Protein AF-A0A9P3IVB9-F1 (afdb_monomer)

Secondary structure (DSSP, 8-state):
-HHHHHHTTS-HHHHHHHHHHHHHHHHHHHHHH-SSPPPHHHHHHHHHHHHHHHTT-BTTBTT-BTTTB--TTHHHHHHHHHHHHHHHHHHHHHS----HHHHHHHHHHHHHHHHHHHHHHHT---HHHHHHHHHHHHHHHTT-BTTBSSSBTTB--TTHHHHHHHHHHHHHHHHHHHTTPPP--HHHHHHHHHHHHHHHHHHHHHHTT---BHHHHHHHHHHHHHHHHTEETTEETS-TTSPPPTTHHHHHHHHHHHHHHHHHHHTTPBP-

Radius of gyration: 27.01 Å; Cα contacts (8 Å, |Δi|>4): 274; chains: 1; bounding box: 61×43×78 Å

Solvent-accessible surface area (backbone atoms only — not comparable to full-atom values): 15234 Å² total; per-residue (Å²): 114,69,69,63,61,46,55,77,59,28,49,74,67,46,45,52,52,38,52,52,40,50,56,50,34,55,51,51,52,53,51,70,71,40,94,61,87,58,50,47,65,66,46,47,52,53,50,53,53,48,51,59,56,56,68,60,37,34,92,84,27,63,89,34,24,89,87,79,39,83,55,55,54,53,67,62,38,49,54,43,46,52,55,35,51,52,50,45,53,55,50,47,72,70,20,68,68,59,32,83,63,36,41,60,61,41,50,52,45,52,52,48,39,54,50,51,53,50,45,63,72,65,73,75,63,42,43,68,64,51,49,56,53,49,54,56,50,51,55,56,62,66,62,35,36,95,85,29,60,65,35,35,97,92,44,76,53,54,37,55,69,60,42,52,49,49,46,52,54,36,52,53,50,47,53,56,45,60,77,66,32,48,60,60,45,76,69,47,47,54,53,38,54,52,47,53,54,51,41,49,54,54,50,53,50,62,73,65,70,59,73,47,53,59,66,68,54,43,59,53,51,55,52,50,51,56,60,57,66,57,34,35,90,85,30,69,88,44,42,84,92,46,86,78,54,51,41,49,70,58,42,51,52,47,49,53,51,40,53,51,52,50,52,61,47,56,78,62,33,45,84,129

Mean predicted aligned error: 9.74 Å

Foldseek 3Di:
DVVVVLLVQFDPQLNVLLVVLVVLLVVLVVQVPDPAQDALVRLVVSVVVLVVSQVCDECSAHPAYPVRDHGGCSVSSVVSSVSSVVSSVVSNVRHADFDPLCVVLLVQLSVLLVVLVVCVVVLQDALVRLVVSVVVLVVSQVCDEVRAGSDYPVDHTGCSVVSVVSSVSSVVSSVVCNVSHWHFDPQLVVLSVVLVVLLVVLVVVVVVLDQDELVVLVVSVVVLVVQQVCDECLAHPDHPVDDGGTCRVSSSVSSVVSVVSSVVSNVSHDHD

Structure (mmCIF, N/CA/C/O backbone):
data_AF-A0A9P3IVB9-F1
#
_entry.id   AF-A0A9P3IVB9-F1
#
loop_
_atom_site.group_PDB
_atom_site.id
_atom_site.type_symbol
_atom_site.label_atom_id
_atom_site.label_alt_id
_atom_site.label_comp_id
_atom_site.label_asym_id
_atom_site.label_entity_id
_atom_site.label_seq_id
_atom_site.pdbx_PDB_ins_code
_atom_site.Cartn_x
_atom_site.Cartn_y
_atom_site.Cartn_z
_atom_site.occupancy
_atom_site.B_iso_or_equiv
_atom_site.auth_seq_id
_atom_site.auth_comp_id
_atom_site.auth_asym_id
_atom_site.auth_atom_id
_atom_site.pdbx_PDB_model_num
ATOM 1 N N . MET A 1 1 ? -36.492 -1.483 6.883 1.00 47.62 1 MET A N 1
ATOM 2 C CA . MET A 1 1 ? -37.653 -0.653 7.288 1.00 47.62 1 MET A CA 1
ATOM 3 C C . MET A 1 1 ? -37.796 -0.531 8.806 1.00 47.62 1 MET A C 1
ATOM 5 O O . MET A 1 1 ? -38.041 0.580 9.245 1.00 47.62 1 MET A O 1
ATOM 9 N N . ALA A 1 2 ? -37.591 -1.588 9.607 1.00 56.56 2 ALA A N 1
ATOM 10 C CA . ALA A 1 2 ? -37.688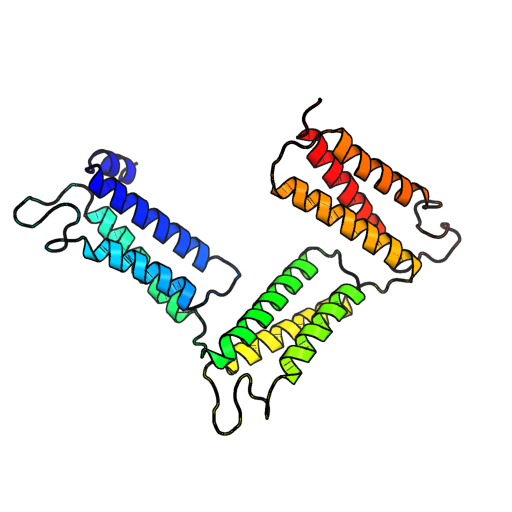 -1.510 11.077 1.00 56.56 2 ALA A CA 1
ATOM 11 C C . ALA A 1 2 ? -36.648 -0.569 11.734 1.00 56.56 2 ALA A C 1
ATOM 13 O O . ALA A 1 2 ? -37.039 0.341 12.454 1.00 56.56 2 ALA A O 1
ATOM 14 N N . ALA A 1 3 ? -35.359 -0.687 11.385 1.00 58.06 3 ALA A N 1
ATOM 15 C CA . ALA A 1 3 ? -34.297 0.158 11.957 1.00 58.06 3 ALA A CA 1
ATOM 16 C C . ALA A 1 3 ? -34.470 1.668 11.672 1.00 58.06 3 ALA A C 1
ATOM 18 O O . ALA A 1 3 ? -34.187 2.501 12.524 1.00 58.06 3 ALA A O 1
ATOM 19 N N . VAL A 1 4 ? -34.995 2.029 10.494 1.00 63.47 4 VAL A N 1
ATOM 20 C CA . VAL A 1 4 ? -35.269 3.434 10.119 1.00 63.47 4 VAL A CA 1
ATOM 21 C C . VAL A 1 4 ? -36.457 3.998 10.910 1.00 63.47 4 VAL A C 1
ATOM 23 O O . VAL A 1 4 ? -36.473 5.172 11.268 1.00 63.47 4 VAL A O 1
ATOM 26 N N . ALA A 1 5 ? -37.450 3.159 11.223 1.00 61.34 5 ALA A N 1
ATOM 27 C CA . ALA A 1 5 ? -38.592 3.556 12.042 1.00 61.34 5 ALA A CA 1
ATOM 28 C C . ALA A 1 5 ? -38.220 3.742 13.525 1.00 61.34 5 ALA A C 1
ATOM 30 O O . ALA A 1 5 ? -38.809 4.594 14.184 1.00 61.34 5 ALA A O 1
ATOM 31 N N . GLU A 1 6 ? -37.246 2.985 14.042 1.00 64.56 6 GLU A N 1
ATOM 32 C CA . GLU A 1 6 ? -36.686 3.183 15.389 1.00 64.56 6 GLU A CA 1
ATOM 33 C C . GLU A 1 6 ? -35.763 4.404 15.477 1.00 64.56 6 GLU A C 1
ATOM 35 O O . GLU A 1 6 ? -35.819 5.124 16.469 1.00 64.56 6 GLU A O 1
ATOM 40 N N . GLN A 1 7 ? -34.974 4.696 14.438 1.00 69.88 7 GLN A N 1
ATOM 41 C CA . GLN A 1 7 ? -34.126 5.897 14.391 1.00 69.88 7 GLN A CA 1
ATOM 42 C C . GLN A 1 7 ? -34.927 7.199 14.499 1.00 69.88 7 GLN A C 1
ATOM 44 O O . GLN A 1 7 ? -34.519 8.105 15.217 1.00 69.88 7 GLN A O 1
ATOM 49 N N . ASN A 1 8 ? -36.097 7.279 13.855 1.00 74.19 8 ASN A N 1
ATOM 50 C CA . ASN A 1 8 ? -36.966 8.466 13.904 1.00 74.19 8 ASN A CA 1
ATOM 51 C C . ASN A 1 8 ? -37.550 8.767 15.294 1.00 74.19 8 ASN A C 1
ATOM 53 O O . ASN A 1 8 ? -38.160 9.818 15.483 1.00 74.19 8 ASN A O 1
ATOM 57 N N . LYS A 1 9 ? -37.403 7.842 16.242 1.00 81.81 9 LYS A N 1
ATOM 58 C CA . LYS A 1 9 ? -37.879 7.981 17.617 1.00 81.81 9 LYS A CA 1
ATOM 59 C C . LYS A 1 9 ? -36.759 8.298 18.613 1.00 81.81 9 LYS A C 1
ATOM 61 O O . LYS A 1 9 ? -37.022 8.638 19.761 1.00 81.81 9 LYS A O 1
ATOM 66 N N . MET A 1 10 ? -35.502 8.203 18.182 1.00 88.31 10 MET A N 1
ATOM 67 C CA . MET A 1 10 ? -34.351 8.513 19.024 1.00 88.31 10 MET A CA 1
ATOM 68 C C . MET A 1 10 ? -34.284 10.012 19.321 1.00 88.31 10 MET A C 1
ATOM 70 O O . MET A 1 10 ? -34.601 10.851 18.477 1.00 88.31 10 MET A O 1
ATOM 74 N N . THR A 1 11 ? -33.796 10.361 20.510 1.00 88.88 11 THR A N 1
ATOM 75 C CA . THR A 1 11 ? -33.385 11.742 20.784 1.00 88.88 11 THR A CA 1
ATOM 76 C C . THR A 1 11 ? -32.157 12.095 19.944 1.00 88.88 11 THR A C 1
ATOM 78 O O . THR A 1 11 ? -31.397 11.214 19.538 1.00 88.88 11 THR A O 1
ATOM 81 N N . GLU A 1 12 ? -31.921 13.387 19.712 1.00 90.00 12 GLU A N 1
ATOM 82 C CA . GLU A 1 12 ? -30.763 13.860 18.938 1.00 90.00 12 GLU A CA 1
ATOM 83 C C . GLU A 1 12 ? -29.430 13.343 19.513 1.00 90.00 12 GLU A C 1
ATOM 85 O O . GLU A 1 12 ? -28.539 12.927 18.771 1.00 90.00 12 GLU A O 1
ATOM 90 N N . GLU A 1 13 ? -29.320 13.275 20.844 1.00 91.88 13 GLU A N 1
ATOM 91 C CA . GLU A 1 13 ? -28.131 12.740 21.508 1.00 91.88 13 GLU A CA 1
ATOM 92 C C . GLU A 1 13 ? -27.948 11.233 21.260 1.00 91.88 13 GLU A C 1
ATOM 94 O O . GLU A 1 13 ? -26.840 10.798 20.936 1.00 91.88 13 GLU A O 1
ATOM 99 N N . VAL A 1 14 ? -29.014 10.430 21.368 1.00 92.12 14 VAL A N 1
ATOM 100 C CA . VAL A 1 14 ? -28.946 8.979 21.116 1.00 92.12 14 VAL A CA 1
ATOM 101 C C . VAL A 1 14 ? -28.659 8.698 19.645 1.00 92.12 14 VAL A C 1
ATOM 103 O O . VAL A 1 14 ? -27.826 7.847 19.343 1.00 92.12 14 VAL A O 1
ATOM 106 N N . LEU A 1 15 ? -29.270 9.453 18.730 1.00 92.06 15 LEU A N 1
ATOM 107 C CA . LEU A 1 15 ? -29.024 9.325 17.296 1.00 92.06 15 LEU A CA 1
ATOM 108 C C . LEU A 1 15 ? -27.566 9.655 16.939 1.00 92.06 15 LEU A C 1
ATOM 110 O O . LEU A 1 15 ? -26.958 8.963 16.120 1.00 92.06 15 LEU A O 1
ATOM 114 N N . SER A 1 16 ? -26.980 10.672 17.580 1.00 93.88 16 SER A N 1
ATOM 115 C CA . SER A 1 16 ? -25.560 11.012 17.428 1.00 93.88 16 SER A CA 1
ATOM 116 C C . SER A 1 16 ? -24.647 9.874 17.903 1.00 93.88 16 SER A C 1
ATOM 118 O O . SER A 1 16 ? -23.719 9.486 17.191 1.00 93.88 16 SER A O 1
ATOM 120 N N . ILE A 1 17 ? -24.936 9.284 19.070 1.00 95.25 17 ILE A N 1
ATOM 121 C CA . ILE A 1 17 ? -24.197 8.125 19.599 1.00 95.25 17 ILE A CA 1
ATOM 122 C C . ILE A 1 17 ? -24.306 6.935 18.643 1.00 95.25 17 ILE A C 1
ATOM 124 O O . ILE A 1 17 ? -23.282 6.383 18.243 1.00 95.25 17 ILE A O 1
ATOM 128 N N . TYR A 1 18 ? -25.526 6.587 18.229 1.00 94.62 18 TYR A N 1
ATOM 129 C CA . TYR A 1 18 ? -25.786 5.500 17.291 1.00 94.62 18 TYR A CA 1
ATOM 130 C C . TYR A 1 18 ? -25.010 5.685 15.981 1.00 94.62 18 TYR A C 1
ATOM 132 O O . TYR A 1 18 ? -24.333 4.770 15.518 1.00 94.62 18 TYR A O 1
ATOM 140 N N . THR A 1 19 ? -25.052 6.887 15.403 1.00 94.38 19 THR A N 1
ATOM 141 C CA . THR A 1 19 ? -24.361 7.196 14.142 1.00 94.38 19 THR A CA 1
ATOM 142 C C . THR A 1 19 ? -22.844 7.067 14.283 1.00 94.38 19 THR A C 1
ATOM 144 O O . THR A 1 19 ? -22.187 6.519 13.397 1.00 94.38 19 THR A O 1
ATOM 147 N N . ASN A 1 20 ? -22.277 7.510 15.411 1.00 96.31 20 ASN A N 1
ATOM 148 C CA . ASN A 1 20 ? -20.849 7.353 15.690 1.00 96.31 20 ASN A CA 1
ATOM 149 C C . ASN A 1 20 ? -20.450 5.878 15.828 1.00 96.31 20 ASN A C 1
ATOM 151 O O . ASN A 1 20 ? -19.443 5.468 15.250 1.00 96.31 20 ASN A O 1
ATOM 155 N N . LEU A 1 21 ? -21.248 5.079 16.543 1.00 97.12 21 LEU A N 1
ATOM 156 C CA . LEU A 1 21 ? -21.023 3.640 16.694 1.00 97.12 21 LEU A CA 1
ATOM 157 C C . LEU A 1 21 ? -21.088 2.917 15.347 1.00 97.12 21 LEU A C 1
ATOM 159 O O . LEU A 1 21 ? -20.177 2.164 15.015 1.00 97.12 21 LEU A O 1
ATOM 163 N N . VAL A 1 22 ? -22.100 3.209 14.525 1.00 96.38 22 VAL A N 1
ATOM 164 C CA . VAL A 1 22 ? -22.206 2.669 13.160 1.00 96.38 22 VAL A CA 1
ATOM 165 C C . VAL A 1 22 ? -20.985 3.049 12.324 1.00 96.38 22 VAL A C 1
ATOM 167 O O . VAL A 1 22 ? -20.400 2.189 11.671 1.00 96.38 22 VAL A O 1
ATOM 170 N N . GLY A 1 23 ? -20.541 4.306 12.393 1.00 97.19 23 GLY A N 1
ATOM 171 C CA . GLY A 1 23 ? -19.348 4.761 11.681 1.00 97.19 23 GLY A CA 1
ATOM 172 C C . GLY A 1 23 ? -18.061 4.052 12.120 1.00 97.19 23 GLY A C 1
ATOM 173 O O . GLY A 1 23 ? -17.197 3.789 11.282 1.00 97.19 23 GLY A O 1
ATOM 174 N N . ILE A 1 24 ? -17.917 3.727 13.409 1.00 97.50 24 ILE A N 1
ATOM 175 C CA . ILE A 1 24 ? -16.795 2.922 13.919 1.00 97.50 24 ILE A CA 1
ATOM 176 C C . ILE A 1 24 ? -16.910 1.478 13.424 1.00 97.50 24 ILE A C 1
ATOM 178 O O . ILE A 1 24 ? -15.957 0.964 12.837 1.00 97.50 24 ILE A O 1
ATOM 182 N N . ARG A 1 25 ? -18.077 0.849 13.585 1.00 97.81 25 ARG A N 1
ATOM 183 C CA . ARG A 1 25 ? -18.337 -0.522 13.137 1.00 97.81 25 ARG A CA 1
ATOM 184 C C . ARG A 1 25 ? -18.036 -0.702 11.654 1.00 97.81 25 ARG A C 1
ATOM 186 O O . ARG A 1 25 ? -17.372 -1.658 11.268 1.00 97.81 25 ARG A O 1
ATOM 193 N N . ASP A 1 26 ? -18.509 0.207 10.810 1.00 96.94 26 ASP A N 1
ATOM 194 C CA . ASP A 1 26 ? -18.340 0.090 9.362 1.00 96.94 26 ASP A CA 1
ATOM 195 C C . ASP A 1 26 ? -16.856 0.215 8.965 1.00 96.94 26 ASP A C 1
ATOM 197 O O . ASP A 1 26 ? -16.390 -0.503 8.077 1.00 96.94 26 ASP A O 1
ATOM 201 N N . LYS A 1 27 ? -16.073 1.036 9.683 1.00 96.12 27 LYS A N 1
ATOM 202 C CA . LYS A 1 27 ? -14.608 1.086 9.532 1.00 96.12 27 LYS A CA 1
ATOM 203 C C . LYS A 1 27 ? -13.933 -0.206 9.992 1.00 96.12 27 LYS A C 1
ATOM 205 O O . LYS A 1 27 ? -13.030 -0.672 9.304 1.00 96.12 27 LYS A O 1
ATOM 210 N N . LEU A 1 28 ? -14.370 -0.798 11.105 1.00 96.06 28 LEU A N 1
ATOM 211 C CA . LEU A 1 28 ? -13.860 -2.088 11.587 1.00 96.06 28 LEU A CA 1
ATOM 212 C C . LEU A 1 28 ? -14.184 -3.228 10.608 1.00 96.06 28 LEU A C 1
ATOM 214 O O . LEU A 1 28 ? -13.318 -4.045 10.305 1.00 96.06 28 LEU A O 1
ATOM 218 N N . LYS A 1 29 ? -15.388 -3.248 10.025 1.00 95.75 29 LYS A N 1
ATOM 219 C CA . LYS A 1 29 ? -15.750 -4.194 8.955 1.00 95.75 29 LYS A CA 1
ATOM 220 C C . LYS A 1 29 ? -14.868 -4.012 7.723 1.00 95.75 29 LYS A C 1
ATOM 222 O O . LYS A 1 29 ? -14.321 -4.986 7.217 1.00 95.75 29 LYS A O 1
ATOM 227 N N . ALA A 1 30 ? -14.663 -2.773 7.277 1.00 93.56 30 ALA A N 1
ATOM 228 C CA . ALA A 1 30 ? -13.757 -2.486 6.166 1.00 93.56 30 ALA A CA 1
ATOM 229 C C . ALA A 1 30 ? -12.308 -2.905 6.471 1.00 93.56 30 ALA A C 1
ATOM 231 O O . ALA A 1 30 ? -11.616 -3.398 5.584 1.00 93.56 30 ALA A O 1
ATOM 232 N N . MET A 1 31 ? -11.862 -2.742 7.721 1.00 92.56 31 MET A N 1
ATOM 233 C CA . MET A 1 31 ? -10.553 -3.188 8.200 1.00 92.56 31 MET A CA 1
ATOM 234 C C . MET A 1 31 ? -10.413 -4.715 8.138 1.00 92.56 31 MET A C 1
ATOM 236 O O . MET A 1 31 ? -9.386 -5.219 7.695 1.00 92.56 31 MET A O 1
ATOM 240 N N . LYS A 1 32 ? -11.456 -5.454 8.527 1.00 90.00 32 LYS A N 1
ATOM 241 C CA . LYS A 1 32 ? -11.490 -6.923 8.487 1.00 90.00 32 LYS A CA 1
ATOM 242 C C . LYS A 1 32 ? -11.443 -7.488 7.065 1.00 90.00 32 LYS A C 1
ATOM 244 O O . LYS A 1 32 ? -10.764 -8.482 6.830 1.00 90.00 32 LYS A O 1
ATOM 249 N N . GLU A 1 33 ? -12.126 -6.846 6.122 1.00 89.44 33 GLU A N 1
ATOM 250 C CA . GLU A 1 33 ? -12.151 -7.260 4.710 1.00 89.44 33 GLU A CA 1
ATOM 251 C C . GLU A 1 33 ? -10.915 -6.795 3.918 1.00 89.44 33 GLU A C 1
ATOM 253 O O . GLU A 1 33 ? -10.682 -7.229 2.785 1.00 89.44 33 GLU A O 1
ATOM 258 N N . ALA A 1 34 ? -10.112 -5.884 4.474 1.00 82.81 34 ALA A N 1
ATOM 259 C CA . ALA A 1 34 ? -8.965 -5.341 3.771 1.00 82.81 34 ALA A CA 1
ATOM 260 C C . ALA A 1 34 ? -7.877 -6.415 3.566 1.00 82.81 34 ALA A C 1
ATOM 262 O O . ALA A 1 34 ? -7.503 -7.129 4.494 1.00 82.81 34 ALA A O 1
ATOM 263 N N . PRO A 1 35 ? -7.239 -6.473 2.382 1.00 69.50 35 PRO A N 1
ATOM 264 C CA . PRO A 1 35 ? -6.116 -7.384 2.145 1.00 69.50 35 PRO A CA 1
ATOM 265 C C . PRO A 1 35 ? -4.839 -6.974 2.906 1.00 69.50 35 PRO A C 1
ATOM 267 O O . PRO A 1 35 ? -3.843 -7.702 2.897 1.00 69.50 35 PRO A O 1
ATOM 270 N N . LYS A 1 36 ? -4.831 -5.783 3.522 1.00 72.56 36 LYS A N 1
ATOM 271 C CA . LYS A 1 36 ? -3.730 -5.269 4.341 1.00 72.56 36 LYS A CA 1
ATOM 272 C C . LYS A 1 36 ? -3.856 -5.852 5.752 1.00 72.56 36 LYS A C 1
ATOM 274 O O . LYS A 1 36 ? -4.918 -5.805 6.349 1.00 72.56 36 LYS A O 1
ATOM 279 N N . GLN A 1 37 ? -2.744 -6.313 6.320 1.00 73.00 37 GLN A N 1
ATOM 280 C CA . GLN A 1 37 ? -2.679 -6.619 7.751 1.00 73.00 37 GLN A CA 1
ATOM 281 C C . GLN A 1 37 ? -2.602 -5.331 8.576 1.00 73.00 37 GLN A C 1
ATOM 283 O O . GLN A 1 37 ? -1.784 -4.450 8.289 1.00 73.00 37 GLN A O 1
ATOM 288 N N . HIS A 1 38 ? -3.443 -5.251 9.600 1.00 80.31 38 HIS A N 1
ATOM 289 C CA . HIS A 1 38 ? -3.553 -4.112 10.504 1.00 80.31 38 HIS A CA 1
ATOM 290 C C . HIS A 1 38 ? -2.711 -4.313 11.764 1.00 80.31 38 HIS A C 1
ATOM 292 O O . HIS A 1 38 ? -2.488 -5.448 12.190 1.00 80.31 38 HIS A O 1
ATOM 298 N N . SER A 1 39 ? -2.189 -3.222 12.329 1.00 79.94 39 SER A N 1
ATOM 299 C CA . SER A 1 39 ? -1.423 -3.293 13.579 1.00 79.94 39 SER A CA 1
ATOM 300 C C . SER A 1 39 ? -2.357 -3.301 14.787 1.00 79.94 39 SER A C 1
ATOM 302 O O . SER A 1 39 ? -3.458 -2.755 14.735 1.00 79.94 39 SER A O 1
ATOM 304 N N . GLN A 1 40 ? -1.895 -3.853 15.911 1.00 84.12 40 GLN A N 1
ATOM 305 C CA . GLN A 1 40 ? -2.647 -3.768 17.166 1.00 84.12 40 GLN A CA 1
ATOM 306 C C . GLN A 1 40 ? -2.900 -2.315 17.602 1.00 84.12 40 GLN A C 1
ATOM 308 O O . GLN A 1 40 ? -3.933 -2.039 18.187 1.00 84.12 40 GLN A O 1
ATOM 313 N N . GLU A 1 41 ? -2.016 -1.365 17.279 1.00 83.19 41 GLU A N 1
ATOM 314 C CA . GLU A 1 41 ? -2.225 0.062 17.585 1.00 83.19 41 GLU A CA 1
ATOM 315 C C . GLU A 1 41 ? -3.377 0.668 16.772 1.00 83.19 41 GLU A C 1
ATOM 317 O O . GLU A 1 41 ? -4.179 1.422 17.320 1.00 83.19 41 GLU A O 1
ATOM 322 N N . GLU A 1 42 ? -3.477 0.325 15.478 1.00 86.44 42 GLU A N 1
ATOM 323 C CA . GLU A 1 42 ? -4.587 0.760 14.620 1.00 86.44 42 GLU A CA 1
ATOM 324 C C . GLU A 1 42 ? -5.926 0.261 15.187 1.00 86.44 42 GLU A C 1
ATOM 326 O O . GLU A 1 42 ? -6.887 1.025 15.252 1.00 86.44 42 GLU A O 1
ATOM 331 N N . VAL A 1 43 ? -5.979 -0.996 15.639 1.00 91.44 43 VAL A N 1
ATOM 332 C CA . VAL A 1 43 ? -7.188 -1.596 16.226 1.00 91.44 43 VAL A CA 1
ATOM 333 C C . VAL A 1 43 ? -7.474 -1.026 17.623 1.00 91.44 43 VAL A C 1
ATOM 335 O O . VAL A 1 43 ? -8.611 -0.662 17.922 1.00 91.44 43 VAL A O 1
ATOM 338 N N . HIS A 1 44 ? -6.446 -0.853 18.456 1.00 90.31 44 HIS A N 1
ATOM 339 C CA . HIS A 1 44 ? -6.559 -0.275 19.797 1.00 90.31 44 HIS A CA 1
ATOM 340 C C . HIS A 1 44 ? -7.070 1.171 19.768 1.00 90.31 44 HIS A C 1
ATOM 342 O O . HIS A 1 44 ? -7.798 1.588 20.665 1.00 90.31 44 HIS A O 1
ATOM 348 N N . HIS A 1 45 ? -6.758 1.944 18.724 1.00 93.94 45 HIS A N 1
ATOM 349 C CA . HIS A 1 45 ? -7.347 3.272 18.549 1.00 93.94 45 HIS A CA 1
ATOM 350 C C . HIS A 1 45 ? -8.883 3.215 18.467 1.00 93.94 45 HIS A C 1
ATOM 352 O O . HIS A 1 45 ? -9.561 4.021 19.102 1.00 93.94 45 HIS A O 1
ATOM 358 N N . PHE A 1 46 ? -9.445 2.238 17.748 1.00 96.31 46 PHE A N 1
ATOM 359 C CA . PHE A 1 46 ? -10.896 2.040 17.708 1.00 96.31 46 PHE A CA 1
ATOM 360 C C . PHE A 1 46 ? -11.449 1.557 19.046 1.00 96.31 46 PHE A C 1
ATOM 362 O O . PHE A 1 46 ? -12.504 2.036 19.452 1.00 96.31 46 PHE A O 1
ATOM 369 N N . GLN A 1 47 ? -10.727 0.687 19.758 1.00 96.06 47 GLN A N 1
ATOM 370 C CA . GLN A 1 47 ? -11.100 0.287 21.117 1.00 96.06 47 GLN A CA 1
ATOM 371 C C . GLN A 1 47 ? -11.231 1.507 22.040 1.00 96.06 47 GLN A C 1
ATOM 373 O O . GLN A 1 47 ? -12.268 1.687 22.664 1.00 96.06 47 GLN A O 1
ATOM 378 N N . GLN A 1 48 ? -10.252 2.417 22.028 1.00 96.94 48 GLN A N 1
ATOM 379 C CA . GLN A 1 48 ? -10.305 3.658 22.809 1.00 96.94 48 GLN A CA 1
ATOM 380 C C . GLN A 1 48 ? -11.490 4.557 22.429 1.00 96.94 48 GLN A C 1
ATOM 382 O O . GLN A 1 48 ? -12.079 5.204 23.295 1.00 96.94 48 GLN A O 1
ATOM 387 N N . MET A 1 49 ? -11.846 4.622 21.141 1.00 97.12 49 MET A N 1
ATOM 388 C CA . MET A 1 49 ? -13.024 5.370 20.692 1.00 97.12 49 MET A CA 1
ATOM 389 C C . MET A 1 49 ? -14.326 4.748 21.210 1.00 97.12 49 MET A C 1
ATOM 391 O O . MET A 1 49 ? -15.217 5.485 21.633 1.00 97.12 49 MET A O 1
ATOM 395 N N . LEU A 1 50 ? -14.435 3.415 21.188 1.00 97.38 50 LEU A N 1
ATOM 396 C CA . LEU A 1 50 ? -15.581 2.694 21.745 1.00 97.38 50 LEU A CA 1
ATOM 397 C C . LEU A 1 50 ? -15.665 2.903 23.257 1.00 97.38 50 LEU A C 1
ATOM 399 O O . LEU A 1 50 ? -16.720 3.311 23.730 1.00 97.38 50 LEU A O 1
ATOM 403 N N . ASP A 1 51 ? -14.553 2.763 23.982 1.00 96.94 51 ASP A N 1
ATOM 404 C CA . ASP A 1 51 ? -14.482 2.979 25.432 1.00 96.94 51 ASP A CA 1
ATOM 405 C C . ASP A 1 51 ? -14.893 4.409 25.811 1.00 96.94 51 ASP A C 1
ATOM 407 O O . ASP A 1 51 ? -15.613 4.634 26.786 1.00 96.94 51 ASP A O 1
ATOM 411 N N . ALA A 1 52 ? -14.484 5.401 25.013 1.00 96.88 52 ALA A N 1
ATOM 412 C CA . ALA A 1 52 ? -14.884 6.788 25.215 1.00 96.88 52 ALA A CA 1
ATOM 413 C C . ALA A 1 52 ? -16.396 6.983 25.028 1.00 96.88 52 ALA A C 1
ATOM 415 O O . ALA A 1 52 ? -17.017 7.715 25.802 1.00 96.88 52 ALA A O 1
ATOM 416 N N . ILE A 1 53 ? -17.007 6.331 24.033 1.00 95.88 53 ILE A N 1
ATOM 417 C CA . ILE A 1 53 ? -18.462 6.367 23.848 1.00 95.88 53 ILE A CA 1
ATOM 418 C C . ILE A 1 53 ? -19.146 5.643 25.005 1.00 95.88 53 ILE A C 1
ATOM 420 O O . ILE A 1 53 ? -20.016 6.234 25.640 1.00 95.88 53 ILE A O 1
ATOM 424 N N . ASP A 1 54 ? -18.724 4.418 25.307 1.00 96.19 54 ASP A N 1
ATOM 425 C CA . ASP A 1 54 ? -19.242 3.568 26.374 1.00 96.19 54 ASP A CA 1
ATOM 426 C C . ASP A 1 54 ? -19.251 4.301 27.728 1.00 96.19 54 ASP A C 1
ATOM 428 O O . ASP A 1 54 ? -20.279 4.365 28.405 1.00 96.19 54 ASP A O 1
ATOM 432 N N . SER A 1 55 ? -18.162 4.998 28.063 1.00 95.50 55 SER A N 1
ATOM 433 C CA . SER A 1 55 ? -18.037 5.765 29.311 1.00 95.50 55 SER A CA 1
ATOM 434 C C . SER A 1 55 ? -19.110 6.847 29.519 1.00 95.50 55 SER A C 1
ATOM 436 O O . SER A 1 55 ? -19.302 7.327 30.638 1.00 95.50 55 SER A O 1
ATOM 438 N N . ARG A 1 56 ? -19.843 7.237 28.465 1.00 93.44 56 ARG A N 1
ATOM 439 C CA . ARG A 1 56 ? -20.971 8.178 28.550 1.00 93.44 56 ARG A CA 1
ATOM 440 C C . ARG A 1 56 ? -22.237 7.546 29.134 1.00 93.44 56 ARG A C 1
ATOM 442 O O . ARG A 1 56 ? -23.175 8.284 29.447 1.00 93.44 56 ARG A O 1
ATOM 449 N N . ARG A 1 57 ? -22.301 6.216 29.265 1.00 92.75 57 ARG A N 1
ATOM 450 C CA . ARG A 1 57 ? -23.436 5.514 29.872 1.00 92.75 57 ARG A CA 1
ATOM 451 C C . ARG A 1 57 ? -23.536 5.847 31.359 1.00 92.75 57 ARG A C 1
ATOM 453 O O . ARG A 1 57 ? -22.559 5.776 32.099 1.00 92.75 57 ARG A O 1
ATOM 460 N N . LYS A 1 58 ? -24.747 6.155 31.821 1.00 91.56 58 LYS A N 1
ATOM 461 C CA . LYS A 1 58 ? -25.081 6.236 33.250 1.00 91.56 58 LYS A CA 1
ATOM 462 C C . LYS A 1 58 ? -26.043 5.109 33.569 1.00 91.56 58 LYS A C 1
ATOM 464 O O . LYS A 1 58 ? -27.065 4.973 32.906 1.00 91.56 58 LYS A O 1
ATOM 469 N N . ASP A 1 59 ? -25.695 4.276 34.545 1.00 88.38 59 ASP A N 1
ATOM 470 C CA . ASP A 1 59 ? -26.442 3.052 34.869 1.00 88.38 59 ASP A CA 1
ATOM 471 C C . ASP A 1 59 ? -26.633 2.118 33.649 1.00 88.38 59 ASP A C 1
ATOM 473 O O . ASP A 1 59 ? -27.665 1.469 33.504 1.00 88.38 59 ASP A O 1
ATOM 477 N N . GLY A 1 60 ? -25.661 2.094 32.727 1.00 88.75 60 GLY A N 1
ATOM 478 C CA . GLY A 1 60 ? -25.750 1.333 31.473 1.00 88.75 60 GLY A CA 1
ATOM 479 C C . GLY A 1 60 ? -26.615 1.974 30.377 1.00 88.75 60 GLY A C 1
ATOM 480 O O . GLY A 1 60 ? -26.815 1.355 29.337 1.00 88.75 60 GLY A O 1
ATOM 481 N N . ILE A 1 61 ? -27.104 3.205 30.571 1.00 91.44 61 ILE A N 1
ATOM 482 C CA . ILE A 1 61 ? -28.018 3.895 29.649 1.00 91.44 61 ILE A CA 1
ATOM 483 C C . ILE A 1 61 ? -27.328 5.117 29.029 1.00 91.44 61 ILE A C 1
ATOM 485 O O . ILE A 1 61 ? -26.792 5.974 29.735 1.00 91.44 61 ILE A O 1
ATOM 489 N N . PHE A 1 62 ? -27.367 5.238 27.703 1.00 93.06 62 PHE A N 1
ATOM 490 C CA . PHE A 1 62 ? -26.936 6.440 26.987 1.00 93.06 62 PHE A CA 1
ATOM 491 C C . PHE A 1 62 ? -27.983 7.548 27.080 1.00 93.06 62 PHE A C 1
ATOM 493 O O . PHE A 1 62 ? -29.168 7.282 26.896 1.00 93.06 62 PHE A O 1
ATOM 500 N N . ALA A 1 63 ? -27.548 8.796 27.293 1.00 89.94 63 ALA A N 1
ATOM 501 C CA . ALA A 1 63 ? -28.428 9.975 27.328 1.00 89.94 63 ALA A CA 1
ATOM 502 C C . ALA A 1 63 ? -29.633 9.829 28.290 1.00 89.94 63 ALA A C 1
ATOM 504 O O . ALA A 1 63 ? -30.701 10.401 28.080 1.00 89.94 63 ALA A O 1
ATOM 505 N N . GLY A 1 64 ? -29.471 9.028 29.346 1.00 88.38 64 GLY A N 1
ATOM 506 C CA . GLY A 1 64 ? -30.519 8.682 30.297 1.00 88.38 64 GLY A CA 1
ATOM 507 C C . GLY A 1 64 ? -29.939 8.106 31.585 1.00 88.38 64 GLY A C 1
ATOM 508 O O . GLY A 1 64 ? -28.739 8.196 31.834 1.00 88.38 64 GLY A O 1
ATOM 509 N N . SER A 1 65 ? -30.806 7.565 32.433 1.00 88.81 65 SER A N 1
ATOM 510 C CA . SER A 1 65 ? -30.449 6.911 33.697 1.00 88.81 65 SER A CA 1
ATOM 511 C C . SER A 1 65 ? -31.655 6.138 34.220 1.00 88.81 65 SER A C 1
ATOM 513 O O . SER A 1 65 ? -32.786 6.388 33.793 1.00 88.81 65 SER A O 1
ATOM 515 N N . LEU A 1 66 ? -31.459 5.280 35.222 1.00 83.81 66 LEU A N 1
ATOM 516 C CA . LEU A 1 66 ? -32.580 4.566 35.850 1.00 83.81 66 LEU A CA 1
ATOM 517 C C . LEU A 1 66 ? -33.611 5.517 36.486 1.00 83.81 66 LEU A C 1
ATOM 519 O O . LEU A 1 66 ? -34.769 5.147 36.660 1.00 83.81 66 LEU A O 1
ATOM 523 N N . LYS A 1 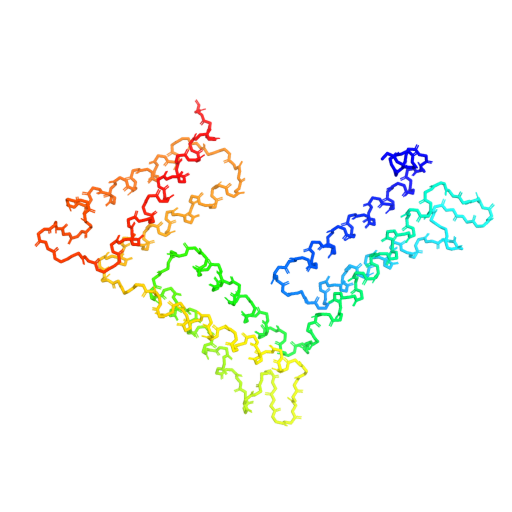67 ? -33.205 6.750 36.817 1.00 84.00 67 LYS A N 1
ATOM 524 C CA . LYS A 1 67 ? -34.075 7.778 37.411 1.00 84.00 67 LYS A CA 1
ATOM 525 C C . LYS A 1 67 ? -34.785 8.646 36.374 1.00 84.00 67 LYS A C 1
ATOM 527 O O . LYS A 1 67 ? -35.905 9.079 36.621 1.00 84.00 67 LYS A O 1
ATOM 532 N N . SER A 1 68 ? -34.129 8.938 35.251 1.00 83.50 68 SER A N 1
ATOM 533 C CA . SER A 1 68 ? -34.655 9.821 34.197 1.00 83.50 68 SER A CA 1
ATOM 534 C C . SER A 1 68 ? -35.367 9.070 33.070 1.00 83.50 68 SER A C 1
ATOM 536 O O . SER A 1 68 ? -35.936 9.708 32.191 1.00 83.50 68 SER A O 1
ATOM 538 N N . GLY A 1 69 ? -35.336 7.736 33.096 1.00 86.62 69 GLY A N 1
ATOM 539 C CA . GLY A 1 69 ? -35.916 6.878 32.070 1.00 86.62 69 GLY A CA 1
ATOM 540 C C . GLY A 1 69 ? -34.902 6.444 31.011 1.00 86.62 69 GLY A C 1
ATOM 541 O O . GLY A 1 69 ? -33.796 6.983 30.906 1.00 86.62 69 GLY A O 1
ATOM 542 N N . VAL A 1 70 ? -35.307 5.433 30.243 1.00 89.81 70 VAL A N 1
ATOM 543 C CA . VAL A 1 70 ? -34.531 4.820 29.161 1.00 89.81 70 VAL A CA 1
ATOM 544 C C . VAL A 1 70 ? -34.987 5.439 27.835 1.00 89.81 70 VAL A C 1
ATOM 546 O O . VAL A 1 70 ? -36.145 5.242 27.465 1.00 89.81 70 VAL A O 1
ATOM 549 N N . PRO A 1 71 ? -34.131 6.194 27.123 1.00 90.50 71 PR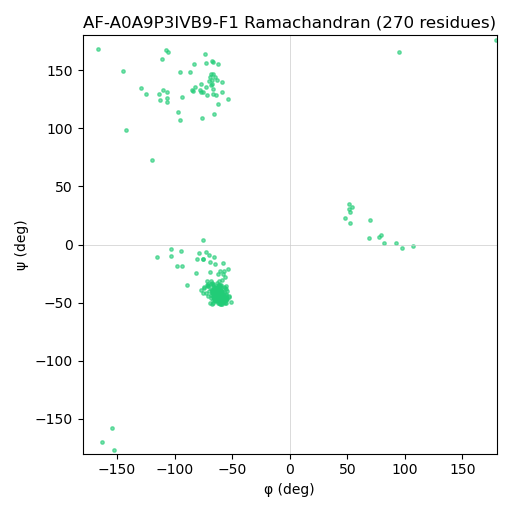O A N 1
ATOM 550 C CA . PRO A 1 71 ? -34.488 6.748 25.817 1.00 90.50 71 PRO A CA 1
ATOM 551 C C . PRO A 1 71 ? -34.774 5.660 24.771 1.00 90.50 71 PRO A C 1
ATOM 553 O O . PRO A 1 71 ? -34.244 4.554 24.855 1.00 90.50 71 PRO A O 1
ATOM 556 N N . GLU A 1 72 ? -35.561 5.966 23.740 1.00 91.50 72 GLU A N 1
ATOM 557 C CA . GLU A 1 72 ? -35.742 5.050 22.606 1.00 91.50 72 GLU A CA 1
ATOM 558 C C . GLU A 1 72 ? -34.421 4.871 21.834 1.00 91.50 72 GLU A C 1
ATOM 560 O O . GLU A 1 72 ? -33.623 5.802 21.718 1.00 91.50 72 GLU A O 1
ATOM 565 N N . GLY A 1 73 ? -34.172 3.661 21.323 1.00 89.50 73 GLY A N 1
ATOM 566 C CA . GLY A 1 73 ? -32.966 3.338 20.552 1.00 89.50 73 GLY A CA 1
ATOM 567 C C . GLY A 1 73 ? -31.778 2.778 21.341 1.00 89.50 73 GLY A C 1
ATOM 568 O O . GLY A 1 73 ? -30.762 2.468 20.727 1.00 89.50 73 GLY A O 1
ATOM 569 N N . GLN A 1 74 ? -31.888 2.583 22.664 1.00 92.50 74 GLN A N 1
ATOM 570 C CA . GLN A 1 74 ? -30.796 1.985 23.455 1.00 92.50 74 GLN A CA 1
ATOM 571 C C . GLN A 1 74 ? -30.383 0.601 22.956 1.00 92.50 74 GLN A C 1
ATOM 573 O O . GLN A 1 74 ? -29.191 0.359 22.819 1.00 92.50 74 GLN A O 1
ATOM 578 N N . ALA A 1 75 ? -31.347 -0.280 22.662 1.00 91.31 75 ALA A N 1
ATOM 579 C CA . ALA A 1 75 ? -31.059 -1.629 22.172 1.00 91.31 75 ALA A CA 1
ATOM 580 C C . ALA A 1 75 ? -30.192 -1.587 20.905 1.00 91.31 75 ALA A C 1
ATOM 582 O O . ALA A 1 75 ? -29.145 -2.214 20.861 1.00 91.31 75 ALA A O 1
ATOM 583 N N . LEU A 1 76 ? -30.545 -0.729 19.942 1.00 92.62 76 LEU A N 1
ATOM 584 C CA . LEU A 1 76 ? -29.765 -0.542 18.720 1.00 92.62 76 LEU A CA 1
ATOM 585 C C . LEU A 1 76 ? -28.346 -0.019 18.988 1.00 92.62 76 LEU A C 1
ATOM 587 O O . LEU A 1 76 ? -27.410 -0.432 18.309 1.00 92.62 76 LEU A O 1
ATOM 591 N N . CYS A 1 77 ? -28.165 0.893 19.948 1.00 94.12 77 CYS A N 1
ATOM 592 C CA . CYS A 1 77 ? -26.828 1.349 20.336 1.00 94.12 77 CYS A CA 1
ATOM 593 C C . CYS A 1 77 ? -26.003 0.223 20.969 1.00 94.12 77 CYS A C 1
ATOM 595 O O . CYS A 1 77 ? -24.824 0.105 20.654 1.00 94.12 77 CYS A O 1
ATOM 597 N N . LEU A 1 78 ? -26.607 -0.581 21.848 1.00 94.50 78 LEU A N 1
ATOM 598 C CA . LEU A 1 78 ? -25.936 -1.701 22.509 1.00 94.50 78 LEU A CA 1
ATOM 599 C C . LEU A 1 78 ? -25.555 -2.787 21.503 1.00 94.50 78 LEU A C 1
ATOM 601 O O . LEU A 1 78 ? -24.398 -3.180 21.477 1.00 94.50 78 LEU A O 1
ATOM 605 N N . ASP A 1 79 ? -26.465 -3.162 20.603 1.00 95.25 79 ASP A N 1
ATOM 606 C CA . ASP A 1 79 ? -26.200 -4.159 19.561 1.00 95.25 79 ASP A CA 1
ATOM 607 C C . ASP A 1 79 ? -25.002 -3.755 18.685 1.00 95.25 79 ASP A C 1
ATOM 609 O O . ASP A 1 79 ? -24.120 -4.565 18.407 1.00 95.25 79 ASP A O 1
ATOM 613 N N . VAL A 1 80 ? -24.935 -2.483 18.263 1.00 96.69 80 VAL A N 1
ATOM 614 C CA . VAL A 1 80 ? -23.811 -1.983 17.453 1.00 96.69 80 VAL A CA 1
ATOM 615 C C . VAL A 1 80 ? -22.529 -1.866 18.281 1.00 96.69 80 VAL A C 1
ATOM 617 O O . VAL A 1 80 ? -21.445 -2.100 17.745 1.00 96.69 80 VAL A O 1
ATOM 620 N N . LEU A 1 81 ? -22.622 -1.492 19.560 1.00 96.94 81 LEU A N 1
ATOM 621 C CA . LEU A 1 81 ? -21.473 -1.408 20.464 1.00 96.94 81 LEU A CA 1
ATOM 622 C C . LEU A 1 81 ? -20.855 -2.792 20.695 1.00 96.94 81 LEU A C 1
ATOM 624 O O . LEU A 1 81 ? -19.648 -2.943 20.520 1.00 96.94 81 LEU A O 1
ATOM 628 N N . ASP A 1 82 ? -21.680 -3.786 21.014 1.00 97.25 82 ASP A N 1
ATOM 629 C CA . ASP A 1 82 ? -21.262 -5.168 21.252 1.00 97.25 82 ASP A CA 1
ATOM 630 C C . ASP A 1 82 ? -20.655 -5.768 19.975 1.00 97.25 82 ASP A C 1
ATOM 632 O O . ASP A 1 82 ? -19.522 -6.246 20.000 1.00 97.25 82 ASP A O 1
ATOM 636 N N . GLU A 1 83 ? -21.322 -5.607 18.823 1.00 97.56 83 GLU A N 1
ATOM 637 C CA . GLU A 1 83 ? -20.777 -6.016 17.518 1.00 97.56 83 GLU A CA 1
ATOM 638 C C . GLU A 1 83 ? -19.420 -5.343 17.227 1.00 97.56 83 GLU A C 1
ATOM 640 O O . GLU A 1 83 ? -18.519 -5.952 16.646 1.00 97.56 83 GLU A O 1
ATOM 645 N N . SER A 1 84 ? -19.245 -4.081 17.628 1.00 97.75 84 SER A N 1
ATOM 646 C CA . SER A 1 84 ? -17.982 -3.362 17.436 1.00 97.75 84 SER A CA 1
ATOM 647 C C . SER A 1 84 ? -16.867 -3.896 18.338 1.00 97.75 84 SER A C 1
ATOM 649 O O . SER A 1 84 ? -15.732 -4.019 17.873 1.00 97.75 84 SER A O 1
ATOM 651 N N . TYR A 1 85 ? -17.163 -4.239 19.594 1.00 98.06 85 TYR A N 1
ATOM 652 C CA . TYR A 1 85 ? -16.189 -4.859 20.497 1.00 98.06 85 TYR A CA 1
ATOM 653 C C . TYR A 1 85 ? -15.798 -6.271 20.048 1.00 98.06 85 TYR A C 1
ATOM 655 O O . TYR A 1 85 ? -14.612 -6.607 20.091 1.00 98.06 85 TYR A O 1
ATOM 663 N N . ASP A 1 86 ? -16.748 -7.061 19.543 1.00 97.56 86 ASP A N 1
ATOM 664 C CA . ASP A 1 86 ? -16.467 -8.375 18.956 1.00 97.56 86 ASP A CA 1
ATOM 665 C C . ASP A 1 86 ? -15.507 -8.248 17.764 1.00 97.56 86 ASP A C 1
ATOM 667 O O . ASP A 1 86 ? -14.478 -8.928 17.707 1.00 97.56 86 ASP A O 1
ATOM 671 N N . LEU A 1 87 ? -15.767 -7.301 16.853 1.00 96.31 87 LEU A N 1
ATOM 672 C CA . LEU A 1 87 ? -14.874 -7.015 15.725 1.00 96.31 87 LEU A CA 1
ATOM 673 C C . LEU A 1 87 ? -13.477 -6.571 16.179 1.00 96.31 87 LEU A C 1
ATOM 675 O O . LEU A 1 87 ? -12.485 -7.012 15.598 1.00 96.31 87 LEU A O 1
ATOM 679 N N . VAL A 1 88 ? -13.377 -5.715 17.203 1.00 96.12 88 VAL A N 1
ATOM 680 C CA . VAL A 1 88 ? -12.087 -5.315 17.792 1.00 96.12 88 VAL A CA 1
ATOM 681 C C . VAL A 1 88 ? -11.340 -6.535 18.324 1.00 96.12 88 VAL A C 1
ATOM 683 O O . VAL A 1 88 ? -10.156 -6.688 18.035 1.00 96.12 88 VAL A O 1
ATOM 686 N N . SER A 1 89 ? -12.019 -7.419 19.055 1.00 93.81 89 SER A N 1
ATOM 687 C CA . SER A 1 89 ? -11.431 -8.631 19.631 1.00 93.81 89 SER A CA 1
ATOM 688 C C . SER A 1 89 ? -10.879 -9.568 18.551 1.00 93.81 89 SER A C 1
ATOM 690 O O . SER A 1 89 ? -9.723 -9.996 18.614 1.00 93.81 89 SER A O 1
ATOM 692 N N . GLU A 1 90 ? -11.663 -9.816 17.499 1.00 92.62 90 GLU A N 1
ATOM 693 C CA . GLU A 1 90 ? -11.234 -10.616 16.350 1.00 92.62 90 GLU A CA 1
ATOM 694 C C . GLU A 1 90 ? -10.030 -9.995 15.623 1.00 92.62 90 GLU A C 1
ATOM 696 O O . GLU A 1 90 ? -9.060 -10.689 15.304 1.00 92.62 90 GLU A O 1
ATOM 701 N N . LEU A 1 91 ? -10.067 -8.681 15.375 1.00 91.69 91 LEU A N 1
ATOM 702 C CA . LEU A 1 91 ? -8.988 -7.958 14.700 1.00 91.69 91 LEU A CA 1
ATOM 703 C C . LEU A 1 91 ? -7.705 -7.924 15.539 1.00 91.69 91 LEU A C 1
ATOM 705 O O . LEU A 1 91 ? -6.619 -8.102 14.988 1.00 91.69 91 LEU A O 1
ATOM 709 N N . MET A 1 92 ? -7.810 -7.749 16.859 1.00 89.12 92 MET A N 1
ATOM 710 C CA . MET A 1 92 ? -6.673 -7.806 17.784 1.00 89.12 92 MET A CA 1
ATOM 711 C C . MET A 1 92 ? -6.017 -9.188 17.791 1.00 89.12 92 MET A C 1
ATOM 713 O O . MET A 1 92 ? -4.789 -9.274 17.791 1.00 89.12 92 MET A O 1
ATOM 717 N N . ALA A 1 93 ? -6.819 -10.256 17.753 1.00 85.81 93 ALA A N 1
ATOM 718 C CA . ALA A 1 93 ? -6.325 -11.630 17.695 1.00 85.81 93 ALA A CA 1
ATOM 719 C C . ALA A 1 93 ? -5.632 -11.957 16.360 1.00 85.81 93 ALA A C 1
ATOM 721 O O . ALA A 1 93 ? -4.699 -12.759 16.322 1.00 85.81 93 ALA A O 1
ATOM 722 N N . ALA A 1 94 ? -6.071 -11.336 15.262 1.00 83.62 94 ALA A N 1
ATOM 723 C CA . ALA A 1 94 ? -5.450 -11.484 13.947 1.00 83.62 94 ALA A CA 1
ATOM 724 C C . ALA A 1 94 ? -4.203 -10.597 13.757 1.00 83.62 94 ALA A C 1
ATOM 726 O O . ALA A 1 94 ? -3.352 -10.896 12.910 1.00 83.62 94 ALA A O 1
ATOM 727 N N . ALA A 1 95 ? -4.097 -9.497 14.505 1.00 82.62 95 ALA A N 1
ATOM 728 C CA . ALA A 1 95 ? -3.001 -8.548 14.388 1.00 82.62 95 ALA A CA 1
ATOM 729 C C . ALA A 1 95 ? -1.694 -9.130 14.963 1.00 82.62 95 ALA A C 1
ATOM 731 O O . ALA A 1 95 ? -1.689 -9.715 16.047 1.00 82.62 95 ALA A O 1
ATOM 732 N N . PRO A 1 96 ? -0.556 -8.962 14.266 1.00 78.50 96 PRO A N 1
ATOM 733 C CA . PRO A 1 96 ? 0.717 -9.478 14.742 1.00 78.50 96 PRO A CA 1
ATOM 734 C C . PRO A 1 96 ? 1.146 -8.745 16.018 1.00 78.50 96 PRO A C 1
ATOM 736 O O . PRO A 1 96 ? 1.208 -7.514 16.052 1.00 78.50 96 PRO A O 1
ATOM 739 N N . GLU A 1 97 ? 1.492 -9.509 17.051 1.00 82.88 97 GLU A N 1
ATOM 740 C CA . GLU A 1 97 ? 2.130 -8.981 18.254 1.00 82.88 97 GLU A CA 1
ATOM 741 C C . GLU A 1 97 ? 3.604 -8.686 17.944 1.00 82.88 97 GLU A C 1
ATOM 743 O O . GLU A 1 97 ? 4.404 -9.594 17.700 1.00 82.88 97 GLU A O 1
ATOM 748 N N . LEU A 1 98 ? 3.946 -7.398 17.882 1.00 86.38 98 LEU A N 1
ATOM 749 C CA . LEU A 1 98 ? 5.269 -6.918 17.487 1.00 86.38 98 LEU A CA 1
ATOM 750 C C . LEU A 1 98 ? 5.845 -6.020 18.575 1.00 86.38 98 LEU A C 1
ATOM 752 O O . LEU A 1 98 ? 5.215 -5.035 18.978 1.00 86.38 98 LEU A O 1
ATOM 756 N N . SER A 1 99 ? 7.076 -6.305 18.987 1.00 90.94 99 SER A N 1
ATOM 757 C CA . SER A 1 99 ? 7.810 -5.405 19.866 1.00 90.94 99 SER A CA 1
ATOM 758 C C . SER A 1 99 ? 8.149 -4.078 19.152 1.00 90.94 99 SER A C 1
ATOM 760 O O . SER A 1 99 ? 8.194 -4.020 17.914 1.00 90.94 99 SER A O 1
ATOM 762 N N . PRO A 1 100 ? 8.392 -2.979 19.890 1.00 88.88 100 PRO A N 1
ATOM 763 C CA . PRO A 1 100 ? 8.789 -1.698 19.299 1.00 88.88 100 PRO A CA 1
ATOM 764 C C . PRO A 1 100 ? 10.033 -1.790 18.402 1.00 88.88 100 PRO A C 1
ATOM 766 O O . PRO A 1 100 ? 10.090 -1.135 17.362 1.00 88.88 100 PRO A O 1
ATOM 769 N N . GLU A 1 101 ? 10.994 -2.641 18.762 1.00 91.75 101 GLU A N 1
ATOM 770 C CA . GLU A 1 101 ? 12.281 -2.812 18.080 1.00 91.75 101 GLU A CA 1
ATOM 771 C C . GLU A 1 101 ? 12.126 -3.423 16.680 1.00 91.75 101 GLU A C 1
ATOM 773 O O . GLU A 1 101 ? 12.881 -3.089 15.766 1.00 91.75 101 GLU A O 1
ATOM 778 N N . ILE A 1 102 ? 11.137 -4.305 16.487 1.00 91.81 102 ILE A N 1
ATOM 779 C CA . ILE A 1 102 ? 10.918 -5.004 15.212 1.00 91.81 102 ILE A CA 1
ATOM 780 C C . ILE A 1 102 ? 9.841 -4.346 14.338 1.00 91.81 102 ILE A C 1
ATOM 782 O O . ILE A 1 102 ? 9.779 -4.575 13.125 1.00 91.81 102 ILE A O 1
ATOM 786 N N . ARG A 1 103 ? 8.987 -3.510 14.937 1.00 89.25 103 ARG A N 1
ATOM 787 C CA . ARG A 1 103 ? 7.814 -2.900 14.294 1.00 89.25 103 ARG A CA 1
ATOM 788 C C . ARG A 1 103 ? 8.153 -2.177 12.995 1.00 89.25 103 ARG A C 1
ATOM 790 O O . ARG A 1 103 ? 7.449 -2.341 11.995 1.00 89.25 103 ARG A O 1
ATOM 797 N N . GLN A 1 104 ? 9.237 -1.402 12.990 1.00 91.75 104 GLN A N 1
ATOM 798 C CA . GLN A 1 104 ? 9.668 -0.666 11.802 1.00 91.75 104 GLN A CA 1
ATOM 799 C C . GLN A 1 104 ? 10.056 -1.622 10.666 1.00 91.75 104 GLN A C 1
ATOM 801 O O . GLN A 1 104 ? 9.613 -1.440 9.532 1.00 91.75 104 GLN A O 1
ATOM 806 N N . THR A 1 105 ? 10.817 -2.677 10.967 1.00 94.31 105 THR A N 1
ATOM 807 C CA . THR A 1 105 ? 11.198 -3.722 10.004 1.00 94.31 105 THR A CA 1
ATOM 808 C C . THR A 1 105 ? 9.972 -4.392 9.397 1.00 94.31 105 THR A C 1
ATOM 810 O O . THR A 1 105 ? 9.852 -4.465 8.172 1.00 94.31 105 THR A O 1
ATOM 813 N N . TYR A 1 106 ? 9.026 -4.823 10.237 1.00 92.69 106 TYR A N 1
ATOM 814 C CA . TYR A 1 106 ? 7.779 -5.427 9.771 1.00 92.69 106 TYR A CA 1
ATOM 815 C C . TYR A 1 106 ? 7.005 -4.485 8.843 1.00 92.69 106 TYR A C 1
ATOM 817 O O . TYR A 1 106 ? 6.580 -4.877 7.757 1.00 92.69 106 TYR A O 1
ATOM 825 N N . THR A 1 107 ? 6.866 -3.221 9.247 1.00 90.44 107 THR A N 1
ATOM 826 C CA . THR A 1 107 ? 6.120 -2.204 8.497 1.00 90.44 107 THR A CA 1
ATOM 827 C C . THR A 1 107 ? 6.750 -1.936 7.131 1.00 90.44 107 THR A C 1
ATOM 829 O O . THR A 1 107 ? 6.037 -1.855 6.128 1.00 90.44 107 THR A O 1
ATOM 832 N N . MET A 1 108 ? 8.083 -1.860 7.055 1.00 94.38 108 MET A N 1
ATOM 833 C CA . MET A 1 108 ? 8.799 -1.716 5.784 1.00 94.38 108 MET A CA 1
ATOM 834 C C . MET A 1 108 ? 8.568 -2.919 4.865 1.00 94.38 108 MET A C 1
ATOM 836 O O . MET A 1 108 ? 8.214 -2.729 3.699 1.00 94.38 108 MET A O 1
ATOM 840 N N . LEU A 1 109 ? 8.686 -4.146 5.385 1.00 95.69 109 LEU A N 1
ATOM 841 C CA . LEU A 1 109 ? 8.445 -5.368 4.611 1.00 95.69 109 LEU A CA 1
ATOM 842 C C . LEU A 1 109 ? 6.994 -5.464 4.127 1.00 95.69 109 LEU A C 1
ATOM 844 O O . LEU A 1 109 ? 6.758 -5.761 2.956 1.00 95.69 109 LEU A O 1
ATOM 848 N N . ALA A 1 110 ? 6.018 -5.138 4.976 1.00 91.69 110 ALA A N 1
ATOM 849 C CA . ALA A 1 110 ? 4.606 -5.084 4.599 1.00 91.69 110 ALA A CA 1
ATOM 850 C C . ALA A 1 110 ? 4.342 -4.031 3.516 1.00 91.69 110 ALA A C 1
ATOM 852 O O . ALA A 1 110 ? 3.614 -4.281 2.550 1.00 91.69 110 ALA A O 1
ATOM 853 N N . GLY A 1 111 ? 4.978 -2.864 3.636 1.00 92.81 111 GLY A N 1
ATOM 854 C CA . GLY A 1 111 ? 4.936 -1.813 2.627 1.00 92.81 111 GLY A CA 1
ATOM 855 C C . GLY A 1 111 ? 5.484 -2.279 1.277 1.00 92.81 111 GLY A C 1
ATOM 856 O O . GLY A 1 111 ? 4.829 -2.072 0.251 1.00 92.81 111 GLY A O 1
ATOM 857 N N . ILE A 1 112 ? 6.646 -2.939 1.269 1.00 95.88 112 ILE A N 1
ATOM 858 C CA . ILE A 1 112 ? 7.257 -3.498 0.055 1.00 95.88 112 ILE A CA 1
ATOM 859 C C . ILE A 1 112 ? 6.369 -4.595 -0.536 1.00 95.88 112 ILE A C 1
ATOM 861 O O . ILE A 1 112 ? 6.037 -4.519 -1.716 1.00 95.88 112 ILE A O 1
ATOM 865 N N . LYS A 1 113 ? 5.888 -5.548 0.272 1.00 95.19 113 LYS A N 1
ATOM 866 C CA . LYS A 1 113 ? 4.957 -6.603 -0.162 1.00 95.19 113 LYS A CA 1
ATOM 867 C C . LYS A 1 113 ? 3.755 -6.020 -0.903 1.00 95.19 113 LYS A C 1
ATOM 869 O O . LYS A 1 113 ? 3.448 -6.438 -2.017 1.00 95.19 113 LYS A O 1
ATOM 874 N N . ASN A 1 114 ? 3.107 -5.011 -0.325 1.00 91.44 114 ASN A N 1
ATOM 875 C CA . ASN A 1 114 ? 1.950 -4.362 -0.940 1.00 91.44 114 ASN A CA 1
ATOM 876 C C . ASN A 1 114 ? 2.306 -3.649 -2.252 1.00 91.44 114 ASN A C 1
ATOM 878 O O . ASN A 1 114 ? 1.519 -3.677 -3.200 1.00 91.44 114 ASN A O 1
ATOM 882 N N . LYS A 1 115 ? 3.490 -3.026 -2.339 1.00 93.31 115 LYS A N 1
ATOM 883 C CA . LYS A 1 115 ? 3.986 -2.436 -3.593 1.00 93.31 115 LYS A CA 1
ATOM 884 C C . LYS A 1 115 ? 4.221 -3.510 -4.659 1.00 93.31 115 LYS A C 1
ATOM 886 O O . LYS A 1 115 ? 3.768 -3.320 -5.783 1.00 93.31 115 LYS A O 1
ATOM 891 N N . LEU A 1 116 ? 4.830 -4.642 -4.306 1.00 95.19 116 LEU A N 1
ATOM 892 C CA . LEU A 1 116 ? 5.077 -5.762 -5.221 1.00 95.19 116 LEU A CA 1
ATOM 893 C C . LEU A 1 116 ? 3.781 -6.422 -5.707 1.00 95.19 116 LEU A C 1
ATOM 895 O O . LEU A 1 116 ? 3.665 -6.725 -6.890 1.00 95.19 116 LEU A O 1
ATOM 899 N N . ILE A 1 117 ? 2.778 -6.589 -4.838 1.00 93.25 117 ILE A N 1
ATOM 900 C CA . ILE A 1 117 ? 1.450 -7.093 -5.232 1.00 93.25 117 ILE A CA 1
ATOM 901 C C . ILE A 1 117 ? 0.818 -6.170 -6.281 1.00 93.25 117 ILE A C 1
ATOM 903 O O . ILE A 1 117 ? 0.343 -6.645 -7.313 1.00 93.25 117 ILE A O 1
ATOM 907 N N . ARG A 1 118 ? 0.852 -4.849 -6.056 1.00 90.38 118 ARG A N 1
ATOM 908 C CA . ARG A 1 118 ? 0.342 -3.869 -7.029 1.00 90.38 118 ARG A CA 1
ATOM 909 C C . ARG A 1 118 ? 1.145 -3.869 -8.327 1.00 90.38 118 ARG A C 1
ATOM 911 O O . ARG A 1 118 ? 0.550 -3.788 -9.397 1.00 90.38 118 ARG A O 1
ATOM 918 N N . LEU A 1 119 ? 2.470 -3.984 -8.236 1.00 90.88 119 LEU A N 1
ATOM 919 C CA . LEU A 1 119 ? 3.353 -4.073 -9.397 1.00 90.88 119 LEU A CA 1
ATOM 920 C C . LEU A 1 119 ? 3.006 -5.303 -10.247 1.00 90.88 119 LEU A C 1
ATOM 922 O O . LEU A 1 119 ? 2.793 -5.187 -11.448 1.00 90.88 119 LEU A O 1
ATOM 926 N N . LYS A 1 120 ? 2.832 -6.463 -9.608 1.00 91.06 120 LYS A N 1
ATOM 927 C CA . LYS A 1 120 ? 2.409 -7.701 -10.270 1.00 91.06 120 LYS A CA 1
ATOM 928 C C . LYS A 1 120 ? 1.038 -7.559 -10.932 1.00 91.06 120 LYS A C 1
ATOM 930 O O . LYS A 1 120 ? 0.859 -7.987 -12.070 1.00 91.06 120 LYS A O 1
ATOM 935 N N . ALA A 1 121 ? 0.076 -6.957 -10.233 1.00 88.62 121 ALA A N 1
ATOM 936 C CA . ALA A 1 121 ? -1.279 -6.760 -10.743 1.00 88.62 121 ALA A CA 1
ATOM 937 C C . ALA A 1 121 ? -1.322 -5.820 -11.959 1.00 88.62 121 ALA A C 1
ATOM 939 O O . ALA A 1 121 ? -2.096 -6.061 -12.882 1.00 88.62 121 ALA A O 1
ATOM 940 N N . SER A 1 122 ? -0.476 -4.783 -11.991 1.00 84.75 122 SER A N 1
ATOM 941 C CA . SER A 1 122 ? -0.446 -3.825 -13.102 1.00 84.75 122 SER A CA 1
ATOM 942 C C . SER A 1 122 ? 0.094 -4.423 -14.402 1.00 84.75 122 SER A C 1
ATOM 944 O O . SER A 1 122 ? -0.185 -3.882 -15.471 1.00 84.75 122 SER A O 1
ATOM 946 N N . ARG A 1 123 ? 0.893 -5.502 -14.318 1.00 81.12 123 ARG A N 1
ATOM 947 C CA . ARG A 1 123 ? 1.636 -6.103 -15.445 1.00 81.12 123 ARG A CA 1
ATOM 948 C C . ARG A 1 123 ? 2.492 -5.101 -16.233 1.00 81.12 123 ARG A C 1
ATOM 950 O O . ARG A 1 123 ? 2.877 -5.363 -17.366 1.00 81.12 123 ARG A O 1
ATOM 957 N N . SER A 1 124 ? 2.778 -3.948 -15.634 1.00 81.62 124 SER A N 1
ATOM 958 C CA . SER A 1 124 ? 3.501 -2.841 -16.246 1.00 81.62 124 SER A CA 1
ATOM 959 C C . SER A 1 124 ? 4.760 -2.575 -15.431 1.00 81.62 124 SER A C 1
ATOM 961 O O . SER A 1 124 ? 4.811 -1.597 -14.684 1.00 81.62 124 SER A O 1
ATOM 963 N N . TYR A 1 125 ? 5.732 -3.476 -15.549 1.00 86.69 125 TYR A N 1
ATOM 964 C CA . TYR A 1 125 ? 7.013 -3.415 -14.853 1.00 86.69 125 TYR A CA 1
ATOM 965 C C . TYR A 1 125 ? 8.142 -3.956 -15.727 1.00 86.69 125 TYR A C 1
ATOM 967 O O . TYR A 1 125 ? 7.929 -4.854 -16.542 1.00 86.69 125 TYR A O 1
ATOM 975 N N . ALA A 1 126 ? 9.335 -3.410 -15.525 1.00 88.31 126 ALA A N 1
ATOM 976 C CA . ALA A 1 126 ? 10.586 -3.859 -16.116 1.00 88.31 126 ALA A CA 1
ATOM 977 C C . ALA A 1 126 ? 11.469 -4.548 -15.069 1.00 88.31 126 ALA A C 1
ATOM 979 O O . ALA A 1 126 ? 11.235 -4.430 -13.865 1.00 88.31 126 ALA A O 1
ATOM 980 N N . LEU A 1 127 ? 12.521 -5.235 -15.518 1.00 88.38 127 LEU A N 1
ATOM 981 C CA . LEU A 1 127 ? 13.456 -5.913 -14.617 1.00 88.38 127 LEU A CA 1
ATOM 982 C C . LEU A 1 127 ? 14.094 -4.949 -13.594 1.00 88.38 127 LEU A C 1
ATOM 984 O O . LEU A 1 127 ? 14.166 -5.269 -12.408 1.00 88.38 127 LEU A O 1
ATOM 988 N N . ASP A 1 128 ? 14.461 -3.738 -14.026 1.00 86.44 128 ASP A N 1
ATOM 989 C CA . ASP A 1 128 ? 15.046 -2.700 -13.164 1.00 86.44 128 ASP A CA 1
ATOM 990 C C . ASP A 1 128 ? 14.080 -2.252 -12.043 1.00 86.44 128 ASP A C 1
ATOM 992 O O . ASP A 1 128 ? 14.515 -2.015 -10.913 1.00 86.44 128 ASP A O 1
ATOM 996 N N . ASP A 1 129 ? 12.765 -2.214 -12.312 1.00 88.19 129 ASP A N 1
ATOM 997 C CA . ASP A 1 129 ? 11.746 -1.890 -11.301 1.00 88.19 129 ASP A CA 1
ATOM 998 C C . ASP A 1 129 ? 11.729 -2.941 -10.181 1.00 88.19 129 ASP A C 1
ATOM 1000 O O . ASP A 1 129 ? 11.556 -2.615 -9.005 1.00 88.19 129 ASP A O 1
ATOM 1004 N N . VAL A 1 130 ? 11.915 -4.216 -10.539 1.00 93.94 130 VAL A N 1
ATOM 1005 C CA . VAL A 1 130 ? 11.932 -5.334 -9.587 1.00 93.94 130 VAL A CA 1
ATOM 1006 C C . VAL A 1 130 ? 13.248 -5.360 -8.809 1.00 93.94 130 VAL A C 1
ATOM 1008 O O . VAL A 1 130 ? 13.229 -5.516 -7.587 1.00 93.94 130 VAL A O 1
ATOM 1011 N N . HIS A 1 131 ? 14.381 -5.127 -9.481 1.00 93.62 131 HIS A N 1
ATOM 1012 C CA . HIS A 1 131 ? 15.696 -5.038 -8.840 1.00 93.62 131 HIS A CA 1
ATOM 1013 C C . HIS A 1 131 ? 15.770 -3.930 -7.787 1.00 93.62 131 HIS A C 1
ATOM 1015 O O . HIS A 1 131 ? 16.388 -4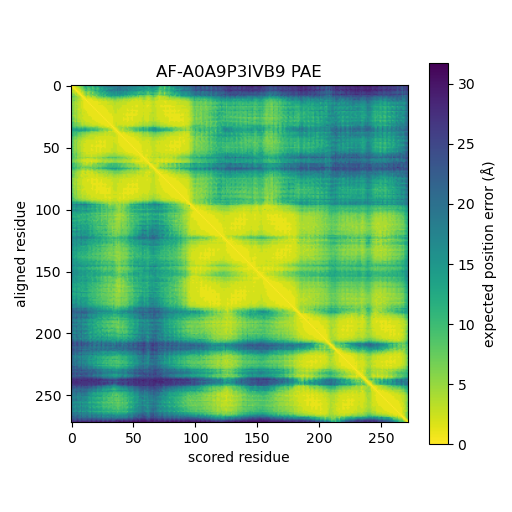.126 -6.742 1.00 93.62 131 HIS A O 1
ATOM 1021 N N . HIS A 1 132 ? 15.104 -2.793 -8.007 1.00 93.56 132 HIS A N 1
ATOM 1022 C CA . HIS A 1 132 ? 15.020 -1.742 -6.994 1.00 93.56 132 HIS A CA 1
ATOM 1023 C C . HIS A 1 132 ? 14.448 -2.269 -5.668 1.00 93.56 132 HIS A C 1
ATOM 1025 O O . HIS A 1 132 ? 15.024 -2.034 -4.605 1.00 93.56 132 HIS A O 1
ATOM 1031 N N . TYR A 1 133 ? 13.349 -3.028 -5.721 1.00 96.56 133 TYR A N 1
ATOM 1032 C CA . TYR A 1 133 ? 12.764 -3.630 -4.524 1.00 96.56 133 TYR A CA 1
ATOM 1033 C C . TYR A 1 133 ? 13.617 -4.761 -3.956 1.00 96.56 133 TYR A C 1
ATOM 1035 O O . TYR A 1 133 ? 13.691 -4.877 -2.737 1.00 96.56 133 TYR A O 1
ATOM 1043 N N . GLN A 1 134 ? 14.276 -5.556 -4.804 1.00 97.25 134 GLN A N 1
ATOM 1044 C CA . GLN A 1 134 ? 15.215 -6.587 -4.357 1.00 97.25 134 GLN A CA 1
ATOM 1045 C C . GLN A 1 134 ? 16.305 -5.976 -3.465 1.00 97.25 134 GLN A C 1
ATOM 1047 O O . GLN A 1 134 ? 16.461 -6.402 -2.328 1.00 97.25 134 GLN A O 1
ATOM 1052 N N . LEU A 1 135 ? 16.951 -4.892 -3.912 1.00 97.12 135 LEU A N 1
ATOM 1053 C CA . LEU A 1 135 ? 17.982 -4.196 -3.132 1.00 97.12 135 LEU A CA 1
ATOM 1054 C C . LEU A 1 135 ? 17.460 -3.665 -1.791 1.00 97.12 135 LEU A C 1
ATOM 1056 O O . LEU A 1 135 ? 18.154 -3.743 -0.780 1.00 97.12 135 LEU A O 1
ATOM 1060 N N . MET A 1 136 ? 16.237 -3.124 -1.763 1.00 97.44 136 MET A N 1
ATOM 1061 C CA . MET A 1 136 ? 15.621 -2.665 -0.513 1.00 97.44 136 MET A CA 1
ATOM 1062 C C . MET A 1 136 ? 15.398 -3.819 0.470 1.00 97.44 136 MET A C 1
ATOM 1064 O O . MET A 1 136 ? 15.604 -3.651 1.669 1.00 97.44 136 MET A O 1
ATOM 1068 N N . VAL A 1 137 ? 14.950 -4.971 -0.028 1.00 97.81 137 VAL A N 1
ATOM 1069 C CA . VAL A 1 137 ? 14.669 -6.154 0.791 1.00 97.81 137 VAL A CA 1
ATOM 1070 C C . VAL A 1 137 ? 15.962 -6.777 1.297 1.00 97.81 137 VAL A C 1
ATOM 1072 O O . VAL A 1 137 ? 16.058 -7.043 2.492 1.00 97.81 137 VAL A O 1
ATOM 1075 N N . ASP A 1 138 ? 16.968 -6.905 0.435 1.00 97.62 138 ASP A N 1
ATOM 1076 C CA . ASP A 1 138 ? 18.295 -7.403 0.801 1.00 97.62 138 ASP A CA 1
ATOM 1077 C C . ASP A 1 138 ? 18.932 -6.519 1.882 1.00 97.62 138 ASP A C 1
ATOM 1079 O O . ASP A 1 138 ? 19.505 -7.025 2.844 1.00 97.62 138 ASP A O 1
ATOM 1083 N N . ALA A 1 139 ? 18.782 -5.193 1.778 1.00 97.50 139 ALA A N 1
ATOM 1084 C CA . ALA A 1 139 ? 19.271 -4.258 2.791 1.00 97.50 139 ALA A CA 1
ATOM 1085 C C . ALA A 1 139 ? 18.553 -4.419 4.142 1.00 97.50 139 ALA A C 1
ATOM 1087 O O . ALA A 1 139 ? 19.192 -4.322 5.190 1.00 97.50 139 ALA A O 1
ATOM 1088 N N . ILE A 1 140 ? 17.240 -4.677 4.133 1.00 97.00 140 ILE A N 1
ATOM 1089 C CA . ILE A 1 140 ? 16.491 -4.982 5.359 1.00 97.00 140 ILE A CA 1
ATOM 1090 C C . ILE A 1 140 ? 16.989 -6.301 5.958 1.00 97.00 140 ILE A C 1
ATOM 1092 O O . ILE A 1 140 ? 17.264 -6.356 7.154 1.00 97.00 140 ILE A O 1
ATOM 1096 N N . ASP A 1 141 ? 17.127 -7.346 5.141 1.00 97.44 141 ASP A N 1
ATOM 1097 C CA . ASP A 1 141 ? 17.528 -8.687 5.575 1.00 97.44 141 ASP A CA 1
ATOM 1098 C C . ASP A 1 141 ? 18.959 -8.718 6.135 1.00 97.44 141 ASP A C 1
ATOM 1100 O O . ASP A 1 141 ? 19.218 -9.327 7.173 1.00 97.44 141 ASP A O 1
ATOM 1104 N N . ALA A 1 142 ? 19.871 -7.961 5.518 1.00 96.75 142 ALA A N 1
ATOM 1105 C CA . ALA A 1 142 ? 21.234 -7.751 6.002 1.00 96.75 142 ALA A CA 1
ATOM 1106 C C . ALA A 1 142 ? 21.298 -7.005 7.348 1.00 96.75 142 ALA A C 1
ATOM 1108 O O . ALA A 1 142 ? 22.325 -7.038 8.022 1.00 96.75 142 ALA A O 1
ATOM 1109 N N . GLY A 1 143 ? 20.212 -6.344 7.763 1.00 94.31 143 GLY A N 1
ATOM 1110 C CA . GLY A 1 143 ? 20.106 -5.669 9.057 1.00 94.31 143 GLY A CA 1
ATOM 1111 C C . GLY A 1 143 ? 19.978 -6.612 10.258 1.00 94.31 143 GLY A C 1
ATOM 1112 O O . GLY A 1 143 ? 19.988 -6.145 11.399 1.00 94.31 143 GLY A O 1
ATOM 1113 N N . ARG A 1 144 ? 19.843 -7.925 10.038 1.00 95.50 144 ARG A N 1
ATOM 1114 C CA . ARG A 1 144 ? 19.801 -8.917 11.118 1.00 95.50 144 ARG A CA 1
ATOM 1115 C C . ARG A 1 144 ? 21.156 -9.066 11.800 1.00 95.50 144 ARG A C 1
ATOM 1117 O O . ARG A 1 144 ? 22.184 -9.169 11.136 1.00 95.50 144 ARG A O 1
ATOM 1124 N N . LYS A 1 145 ? 21.145 -9.213 13.124 1.00 95.62 145 LYS A N 1
ATOM 1125 C CA . LYS A 1 145 ? 22.311 -9.659 13.900 1.00 95.62 145 LYS A CA 1
ATOM 1126 C C . LYS A 1 145 ? 22.070 -11.090 14.343 1.00 95.62 145 LYS A C 1
ATOM 1128 O O . LYS A 1 145 ? 21.035 -11.372 14.936 1.00 95.62 145 LYS A O 1
ATOM 1133 N N . ASP A 1 146 ? 22.965 -12.002 13.971 1.00 92.12 146 ASP A N 1
ATOM 1134 C CA . ASP A 1 146 ? 22.825 -13.440 14.253 1.00 92.12 146 ASP A CA 1
ATOM 1135 C C . ASP A 1 146 ? 21.463 -14.020 13.810 1.00 92.12 146 ASP A C 1
ATOM 1137 O O . ASP A 1 146 ? 20.877 -14.885 14.455 1.00 92.12 146 ASP A O 1
ATOM 1141 N N . GLY A 1 147 ? 20.925 -13.507 12.696 1.00 93.19 147 GLY A N 1
ATOM 1142 C CA . GLY A 1 147 ? 19.624 -13.913 12.153 1.00 93.19 147 GLY A CA 1
ATOM 1143 C C . GLY A 1 147 ? 18.397 -13.246 12.797 1.00 93.19 147 GLY A C 1
ATOM 1144 O O . GLY A 1 147 ? 17.276 -13.530 12.366 1.00 93.19 147 GLY A O 1
ATOM 1145 N N . ILE A 1 148 ? 18.590 -12.338 13.758 1.00 96.19 148 ILE A N 1
ATOM 1146 C CA . ILE A 1 148 ? 17.537 -11.691 14.554 1.00 96.19 148 ILE A CA 1
ATOM 1147 C C . ILE A 1 148 ? 17.351 -10.234 14.113 1.00 96.19 148 ILE A C 1
ATOM 1149 O O . ILE A 1 148 ? 18.310 -9.472 13.992 1.00 96.19 148 ILE A O 1
ATOM 1153 N N . PHE A 1 149 ? 16.103 -9.822 13.881 1.00 96.44 149 PHE A N 1
ATOM 1154 C CA . PHE A 1 149 ? 15.760 -8.432 13.579 1.00 96.44 149 PHE A CA 1
ATOM 1155 C C . PHE A 1 149 ? 15.607 -7.601 14.853 1.00 96.44 149 PHE A C 1
ATOM 1157 O O . PHE A 1 149 ? 14.880 -8.000 15.759 1.00 96.44 149 PHE A O 1
ATOM 1164 N N . GLY A 1 150 ? 16.228 -6.419 14.896 1.00 92.88 150 GLY A N 1
ATOM 1165 C CA . GLY A 1 150 ? 16.050 -5.458 15.996 1.00 92.88 150 GLY A CA 1
ATOM 1166 C C . GLY A 1 150 ? 16.638 -5.894 17.345 1.00 92.88 150 GLY A C 1
ATOM 1167 O O . GLY A 1 150 ? 16.450 -5.196 18.333 1.00 92.88 150 GLY A O 1
ATOM 1168 N N . GLY A 1 151 ? 17.355 -7.019 17.392 1.00 93.69 151 GLY A N 1
ATOM 1169 C CA . GLY A 1 151 ? 17.945 -7.582 18.606 1.00 93.69 151 GLY A CA 1
ATOM 1170 C C . GLY A 1 151 ? 19.161 -8.451 18.301 1.00 93.69 151 GLY A C 1
ATOM 1171 O O . GLY A 1 151 ? 19.782 -8.291 17.251 1.00 93.69 151 GLY A O 1
ATOM 1172 N N . ASP A 1 152 ? 19.496 -9.349 19.223 1.00 93.94 152 ASP A N 1
ATOM 1173 C CA . ASP A 1 152 ? 20.613 -10.294 19.126 1.00 93.94 152 ASP A CA 1
ATOM 1174 C C . ASP A 1 152 ? 20.338 -11.560 19.958 1.00 93.94 152 ASP A C 1
ATOM 1176 O O . ASP A 1 152 ? 19.263 -11.718 20.540 1.00 93.94 152 ASP A O 1
ATOM 1180 N N . VAL A 1 153 ? 21.299 -12.486 20.018 1.00 93.69 153 VAL A N 1
ATOM 1181 C CA . VAL A 1 153 ? 21.148 -13.772 20.725 1.00 93.69 153 VAL A CA 1
ATOM 1182 C C . VAL A 1 153 ? 20.797 -13.647 22.214 1.00 93.69 153 VAL A C 1
ATOM 1184 O O . VAL A 1 153 ? 20.242 -14.588 22.778 1.00 93.69 153 VAL A O 1
ATOM 1187 N N . ASN A 1 154 ? 21.090 -12.512 22.856 1.00 94.44 154 ASN A N 1
ATOM 1188 C CA . ASN A 1 154 ? 20.775 -12.261 24.266 1.00 94.44 154 ASN A CA 1
ATOM 1189 C C . ASN A 1 154 ? 19.430 -11.545 24.452 1.00 94.44 154 ASN A C 1
ATOM 1191 O O . ASN A 1 154 ? 18.872 -11.557 25.550 1.00 94.44 154 ASN A O 1
ATOM 1195 N N . HIS A 1 155 ? 18.904 -10.921 23.400 1.00 93.25 155 HIS A N 1
ATOM 1196 C CA . HIS A 1 155 ? 17.623 -10.230 23.409 1.00 93.25 155 HIS A CA 1
ATOM 1197 C C . HIS A 1 155 ? 16.898 -10.453 22.082 1.00 93.25 155 HIS A C 1
ATOM 1199 O O . HIS A 1 155 ? 17.167 -9.764 21.098 1.00 93.25 155 HIS A O 1
ATOM 1205 N N . ILE A 1 156 ? 15.963 -11.407 22.078 1.00 94.00 156 ILE A N 1
ATOM 1206 C CA . ILE A 1 156 ? 15.132 -11.746 20.920 1.00 94.00 156 ILE A CA 1
ATOM 1207 C C . ILE A 1 156 ? 13.798 -10.991 21.041 1.00 94.00 156 ILE A C 1
ATOM 1209 O O . ILE A 1 156 ? 12.972 -11.372 21.875 1.00 94.00 156 ILE A O 1
ATOM 1213 N N . PRO A 1 157 ? 13.547 -9.949 20.226 1.00 93.75 157 PRO A N 1
ATOM 1214 C CA . PRO A 1 157 ? 12.297 -9.200 20.299 1.00 93.75 157 PRO A CA 1
ATOM 1215 C C . PRO A 1 157 ? 11.106 -10.042 19.817 1.00 93.75 157 PRO A C 1
ATOM 1217 O O . PRO A 1 157 ? 11.242 -10.818 18.866 1.00 93.75 157 PRO A O 1
ATOM 1220 N N . SER A 1 158 ? 9.926 -9.890 20.430 1.00 90.75 158 SER A N 1
ATOM 1221 C CA . SER A 1 158 ? 8.706 -10.571 19.969 1.00 90.75 158 SER A CA 1
ATOM 1222 C C . SER A 1 158 ? 8.316 -10.099 18.563 1.00 90.75 158 SER A C 1
ATOM 1224 O O . SER A 1 158 ? 8.477 -8.929 18.218 1.00 90.75 158 SER A O 1
ATOM 1226 N N . GLY A 1 159 ? 7.829 -11.016 17.722 1.00 90.06 159 GLY A N 1
ATOM 1227 C CA . GLY A 1 159 ? 7.487 -10.713 16.327 1.00 90.06 159 GLY A CA 1
ATOM 1228 C C . GLY A 1 159 ? 8.451 -11.270 15.267 1.00 90.06 159 GLY A C 1
ATOM 1229 O O . GLY A 1 159 ? 8.210 -11.086 14.072 1.00 90.06 159 GLY A O 1
ATOM 1230 N N . GLN A 1 160 ? 9.534 -11.968 15.652 1.00 93.81 160 GLN A N 1
ATOM 1231 C CA . GLN A 1 160 ? 10.510 -12.515 14.686 1.00 93.81 160 GLN A CA 1
ATOM 1232 C C . GLN A 1 160 ? 9.870 -13.431 13.638 1.00 93.81 160 GLN A C 1
ATOM 1234 O O . GLN A 1 160 ? 10.180 -13.320 12.453 1.00 93.81 160 GLN A O 1
ATOM 1239 N N . ALA A 1 161 ? 8.967 -14.326 14.053 1.00 90.50 161 ALA A N 1
ATOM 1240 C CA . ALA A 1 161 ? 8.305 -15.260 13.143 1.00 90.50 161 ALA A CA 1
ATOM 1241 C C . ALA A 1 161 ? 7.441 -14.522 12.106 1.00 90.50 161 ALA A C 1
ATOM 1243 O O . ALA A 1 161 ? 7.421 -14.888 10.932 1.00 90.50 161 ALA A O 1
ATOM 1244 N N . GLN A 1 162 ? 6.776 -13.445 12.522 1.00 89.44 162 GLN A N 1
ATOM 1245 C CA . GLN A 1 162 ? 5.963 -12.587 11.669 1.00 89.44 162 GLN A CA 1
ATOM 1246 C C . GLN A 1 162 ? 6.842 -11.860 10.640 1.00 89.44 162 GLN A C 1
ATOM 1248 O O . GLN A 1 162 ? 6.522 -11.877 9.449 1.00 89.44 162 GLN A O 1
ATOM 1253 N N . CYS A 1 163 ? 7.984 -11.304 11.062 1.00 93.19 163 CYS A N 1
ATOM 1254 C CA . CYS A 1 163 ? 8.975 -10.705 10.161 1.00 93.19 163 CYS A CA 1
ATOM 1255 C C . CYS A 1 163 ? 9.592 -11.717 9.184 1.00 93.19 163 CYS A C 1
ATOM 1257 O O . CYS A 1 163 ? 9.707 -11.431 7.993 1.00 93.19 163 CYS A O 1
ATOM 1259 N N . ALA A 1 164 ? 9.951 -12.911 9.654 1.00 93.56 164 ALA A N 1
ATOM 1260 C CA . ALA A 1 164 ? 10.496 -13.962 8.800 1.00 93.56 164 ALA A CA 1
ATOM 1261 C C . ALA A 1 164 ? 9.474 -14.422 7.748 1.00 93.56 164 ALA A C 1
ATOM 1263 O O . ALA A 1 164 ? 9.814 -14.569 6.575 1.00 93.56 164 ALA A O 1
ATOM 1264 N N . ASN A 1 165 ? 8.211 -14.590 8.147 1.00 93.31 165 ASN A N 1
ATOM 1265 C CA . ASN A 1 165 ? 7.136 -14.991 7.246 1.00 93.31 165 ASN A CA 1
ATOM 1266 C C . ASN A 1 165 ? 6.870 -13.924 6.173 1.00 93.31 165 ASN A C 1
ATOM 1268 O O . ASN A 1 165 ? 6.825 -14.236 4.982 1.00 93.31 165 ASN A O 1
ATOM 1272 N N . ILE A 1 166 ? 6.743 -12.650 6.560 1.00 94.00 166 ILE A N 1
ATOM 1273 C CA . ILE A 1 166 ? 6.496 -11.596 5.572 1.00 94.00 166 ILE A CA 1
ATOM 1274 C C . ILE A 1 166 ? 7.685 -11.409 4.628 1.00 94.00 166 ILE A C 1
ATOM 1276 O O . ILE A 1 166 ? 7.471 -11.217 3.433 1.00 94.00 166 ILE A O 1
ATOM 1280 N N . LEU A 1 167 ? 8.919 -11.544 5.119 1.00 96.94 167 LEU A N 1
ATOM 1281 C CA . LEU A 1 167 ? 10.100 -11.515 4.266 1.00 96.94 167 LEU A CA 1
ATOM 1282 C C . LEU A 1 167 ? 10.098 -12.667 3.254 1.00 96.94 167 LEU A C 1
ATOM 1284 O O . LEU A 1 167 ? 10.325 -12.435 2.069 1.00 96.94 167 LEU A O 1
ATOM 1288 N N . PHE A 1 168 ? 9.800 -13.890 3.696 1.00 96.62 168 PHE A N 1
ATOM 1289 C CA . PHE A 1 168 ? 9.684 -15.042 2.802 1.00 96.62 168 PHE A CA 1
ATOM 1290 C C . PHE A 1 168 ? 8.664 -14.782 1.683 1.00 96.62 168 PHE A C 1
ATOM 1292 O O . PHE A 1 168 ? 8.957 -14.981 0.506 1.00 96.62 168 PHE A O 1
ATOM 1299 N N . GLN A 1 169 ? 7.488 -14.252 2.029 1.00 96.06 169 GLN A N 1
ATOM 1300 C CA . GLN A 1 169 ? 6.465 -13.894 1.043 1.00 96.06 169 GLN A CA 1
ATOM 1301 C C . GLN A 1 169 ? 6.933 -1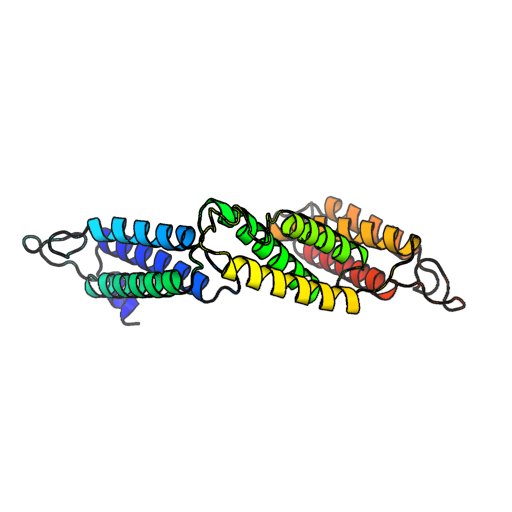2.799 0.073 1.00 96.06 169 GLN A C 1
ATOM 1303 O O . GLN A 1 169 ? 6.585 -12.833 -1.108 1.00 96.06 169 GLN A O 1
ATOM 1308 N N . VAL A 1 170 ? 7.708 -11.824 0.555 1.00 97.81 170 VAL A N 1
ATOM 1309 C CA . VAL A 1 170 ? 8.299 -10.770 -0.279 1.00 97.81 170 VAL A CA 1
ATOM 1310 C C . VAL A 1 170 ? 9.299 -11.357 -1.275 1.00 97.81 170 VAL A C 1
ATOM 1312 O O . VAL A 1 170 ? 9.196 -11.048 -2.461 1.00 97.81 170 VAL A O 1
ATOM 1315 N N . TYR A 1 171 ? 10.202 -12.242 -0.844 1.00 98.31 171 TYR A N 1
ATOM 1316 C CA . TYR A 1 171 ? 11.127 -12.920 -1.757 1.00 98.31 171 TYR A CA 1
ATOM 1317 C C . TYR A 1 171 ? 10.403 -13.805 -2.774 1.00 98.31 171 TYR A C 1
ATOM 1319 O O . TYR A 1 171 ? 10.769 -13.808 -3.947 1.00 98.31 171 TYR A O 1
ATOM 1327 N N . GLU A 1 172 ? 9.330 -14.496 -2.383 1.00 97.81 172 GLU A N 1
ATOM 1328 C CA . GLU A 1 172 ? 8.524 -15.271 -3.332 1.00 97.81 172 GLU A CA 1
ATOM 1329 C C . GLU A 1 172 ? 7.849 -14.384 -4.389 1.00 97.81 172 GLU A C 1
ATOM 1331 O O . GLU A 1 172 ? 7.808 -14.744 -5.569 1.00 97.81 172 GLU A O 1
ATOM 1336 N N . LEU A 1 173 ? 7.354 -13.203 -4.003 1.00 96.81 173 LEU A N 1
ATOM 1337 C CA . LEU A 1 173 ? 6.827 -12.223 -4.955 1.00 96.81 173 LEU A CA 1
ATOM 1338 C C . LEU A 1 173 ? 7.922 -11.682 -5.877 1.00 96.81 173 LEU A C 1
ATOM 1340 O O . LEU A 1 173 ? 7.692 -11.597 -7.084 1.00 96.81 173 LEU A O 1
ATOM 1344 N N . LEU A 1 174 ? 9.098 -11.351 -5.336 1.00 97.62 174 LEU A N 1
ATOM 1345 C CA . LEU A 1 174 ? 10.252 -10.908 -6.122 1.00 97.62 174 LEU A CA 1
ATOM 1346 C C . LEU A 1 174 ? 10.656 -11.972 -7.138 1.00 97.62 174 LEU A C 1
ATOM 1348 O O . LEU A 1 174 ? 10.739 -11.668 -8.321 1.00 97.62 174 LEU A O 1
ATOM 1352 N N . ARG A 1 175 ? 10.784 -13.235 -6.725 1.00 97.06 175 ARG A N 1
ATOM 1353 C CA . ARG A 1 175 ? 11.094 -14.363 -7.615 1.00 97.06 175 ARG A CA 1
ATOM 1354 C C . ARG A 1 175 ? 10.093 -14.481 -8.764 1.00 97.06 175 ARG A C 1
ATOM 1356 O O . ARG A 1 175 ? 10.483 -14.644 -9.917 1.00 97.06 175 ARG A O 1
ATOM 1363 N N . GLN A 1 176 ? 8.796 -14.379 -8.471 1.00 95.44 176 GLN A N 1
ATOM 1364 C CA . GLN A 1 176 ? 7.747 -14.426 -9.496 1.00 95.44 176 GLN A CA 1
ATOM 1365 C C . GLN A 1 176 ? 7.824 -13.237 -10.466 1.00 95.44 176 GLN A C 1
ATOM 1367 O O . GLN A 1 176 ? 7.636 -13.410 -11.671 1.00 95.44 176 GLN A O 1
ATOM 1372 N N . LEU A 1 177 ? 8.093 -12.037 -9.951 1.00 95.06 177 LEU A N 1
ATOM 1373 C CA . LEU A 1 177 ? 8.239 -10.822 -10.751 1.00 95.06 177 LEU A CA 1
ATOM 1374 C C . LEU A 1 177 ? 9.501 -10.865 -11.620 1.00 95.06 177 LEU A C 1
ATOM 1376 O O . LEU A 1 177 ? 9.398 -10.617 -12.813 1.00 95.06 177 LEU A O 1
ATOM 1380 N N . LEU A 1 178 ? 10.652 -11.257 -11.069 1.00 93.88 178 LEU A N 1
ATOM 1381 C CA . LEU A 1 178 ? 11.915 -11.403 -11.801 1.00 93.88 178 LEU A CA 1
ATOM 1382 C C . LEU A 1 178 ? 11.780 -12.393 -12.964 1.00 93.88 178 LEU A C 1
ATOM 1384 O O . LEU A 1 178 ? 12.195 -12.092 -14.075 1.00 93.88 178 LEU A O 1
ATOM 1388 N N . ASN A 1 179 ? 11.113 -13.530 -12.743 1.00 90.50 179 ASN A N 1
ATOM 1389 C CA . ASN A 1 179 ? 10.894 -14.539 -13.785 1.00 90.50 179 ASN A CA 1
ATOM 1390 C C . ASN A 1 179 ? 9.932 -14.097 -14.900 1.00 90.50 179 ASN A C 1
ATOM 1392 O O . ASN A 1 179 ? 9.841 -14.766 -15.927 1.00 90.50 179 ASN A O 1
ATOM 1396 N N . SER A 1 180 ? 9.162 -13.029 -14.688 1.00 88.94 180 SER A N 1
ATOM 1397 C CA . SER A 1 180 ? 8.155 -12.544 -15.642 1.00 88.94 180 SER A CA 1
ATOM 1398 C C . SER A 1 180 ? 8.464 -11.160 -16.208 1.00 88.94 180 SER A C 1
ATOM 1400 O O . SER A 1 180 ? 7.803 -10.736 -17.156 1.00 88.94 180 SER A O 1
ATOM 1402 N N . ALA A 1 181 ? 9.441 -10.451 -15.643 1.00 87.38 181 ALA A N 1
ATOM 1403 C CA . ALA A 1 181 ? 9.814 -9.117 -16.070 1.00 87.38 181 ALA A CA 1
ATOM 1404 C C . ALA A 1 181 ? 10.541 -9.177 -17.423 1.00 87.38 181 ALA A C 1
ATOM 1406 O O . ALA A 1 181 ? 11.508 -9.928 -17.565 1.00 87.38 181 ALA A O 1
ATOM 1407 N N . PRO A 1 182 ? 10.118 -8.390 -18.426 1.00 83.38 182 PRO A N 1
ATOM 1408 C CA . PRO A 1 182 ? 10.851 -8.300 -19.675 1.00 83.38 182 PRO A CA 1
ATOM 1409 C C . PRO A 1 182 ? 12.194 -7.598 -19.450 1.00 83.38 182 PRO A C 1
ATOM 1411 O O . PRO A 1 182 ? 12.272 -6.561 -18.783 1.00 83.38 182 PRO A O 1
ATOM 1414 N N . GLU A 1 183 ? 13.248 -8.132 -20.064 1.00 80.38 183 GLU A N 1
ATOM 1415 C CA . GLU A 1 183 ? 14.488 -7.385 -20.246 1.00 80.38 183 GLU A CA 1
ATOM 1416 C C . GLU A 1 183 ? 14.251 -6.210 -21.198 1.00 80.38 183 GLU A C 1
ATOM 1418 O O . GLU A 1 183 ? 13.458 -6.290 -22.142 1.00 80.38 183 GLU A O 1
ATOM 1423 N N . MET A 1 184 ? 14.958 -5.108 -20.962 1.00 83.19 184 MET A N 1
ATOM 1424 C CA . MET A 1 184 ? 14.852 -3.910 -21.782 1.00 83.19 184 MET A CA 1
ATOM 1425 C C . MET A 1 184 ? 16.221 -3.430 -22.221 1.00 83.19 184 MET A C 1
ATOM 1427 O O . MET A 1 184 ? 17.149 -3.304 -21.422 1.00 83.19 184 MET A O 1
ATOM 1431 N N . ASN A 1 185 ? 16.330 -3.094 -23.503 1.00 84.31 185 ASN A N 1
ATOM 1432 C CA . ASN A 1 185 ? 17.530 -2.444 -24.007 1.00 84.31 185 ASN A CA 1
ATOM 1433 C C . ASN A 1 185 ? 17.590 -0.963 -23.540 1.00 84.31 185 ASN A C 1
ATOM 1435 O O . ASN A 1 185 ? 16.585 -0.405 -23.086 1.00 84.31 185 ASN A O 1
ATOM 1439 N N . PRO A 1 186 ? 18.755 -0.290 -23.623 1.00 83.62 186 PRO A N 1
ATOM 1440 C CA . PRO A 1 186 ? 18.907 1.095 -23.165 1.00 83.62 186 PRO A CA 1
ATOM 1441 C C . PRO A 1 186 ? 17.928 2.090 -23.803 1.00 83.62 186 PRO A C 1
ATOM 1443 O O . PRO A 1 186 ? 17.428 2.973 -23.112 1.00 83.62 186 PRO A O 1
ATOM 1446 N N . GLN A 1 187 ? 17.618 1.922 -25.090 1.00 84.50 187 GLN A N 1
ATOM 1447 C CA . GLN A 1 187 ? 16.686 2.797 -25.800 1.00 84.50 187 GLN A CA 1
ATOM 1448 C C . GLN A 1 187 ? 15.253 2.651 -25.267 1.00 84.50 187 GLN A C 1
ATOM 1450 O O . GLN A 1 187 ? 14.619 3.649 -24.930 1.00 84.50 187 GLN A O 1
ATOM 1455 N N . MET A 1 188 ? 14.765 1.415 -25.110 1.00 88.06 188 MET A N 1
ATOM 1456 C CA . MET A 1 188 ? 13.437 1.143 -24.554 1.00 88.06 188 MET A CA 1
ATOM 1457 C C . MET A 1 188 ? 13.329 1.615 -23.103 1.00 88.06 188 MET A C 1
ATOM 1459 O O . MET A 1 188 ? 12.270 2.083 -22.698 1.00 88.06 188 MET A O 1
ATOM 1463 N N . ARG A 1 189 ? 14.420 1.562 -22.323 1.00 87.00 189 ARG A N 1
ATOM 1464 C CA . ARG A 1 189 ? 14.455 2.118 -20.956 1.00 87.00 189 ARG A CA 1
ATOM 1465 C C . ARG A 1 189 ? 14.181 3.616 -20.925 1.00 87.00 189 ARG A C 1
ATOM 1467 O O . ARG A 1 189 ? 13.403 4.051 -20.078 1.00 87.00 189 ARG A O 1
ATOM 1474 N N . GLY A 1 190 ? 14.754 4.383 -21.854 1.00 88.19 190 GLY A N 1
ATOM 1475 C CA . GLY A 1 190 ? 14.477 5.818 -21.970 1.00 88.19 190 GLY A CA 1
ATOM 1476 C C . GLY A 1 190 ? 12.992 6.095 -22.219 1.00 88.19 190 GLY A C 1
ATOM 1477 O O . GLY A 1 190 ? 12.366 6.834 -21.459 1.00 88.19 190 GLY A O 1
ATOM 1478 N N . ILE A 1 191 ? 12.415 5.422 -23.220 1.00 91.75 191 ILE A N 1
ATOM 1479 C CA . ILE A 1 191 ? 10.999 5.568 -23.594 1.00 91.75 191 ILE A CA 1
ATOM 1480 C C . ILE A 1 191 ? 10.085 5.167 -22.431 1.00 91.75 191 ILE A C 1
ATOM 1482 O O . ILE A 1 191 ? 9.207 5.928 -22.029 1.00 91.75 191 ILE A O 1
ATOM 1486 N N . TYR A 1 192 ? 10.315 3.995 -21.841 1.00 91.38 192 TYR A N 1
ATOM 1487 C CA . TYR A 1 192 ? 9.535 3.504 -20.709 1.00 91.38 192 TYR A CA 1
ATOM 1488 C C . TYR A 1 192 ? 9.581 4.458 -19.515 1.00 91.38 192 TYR A C 1
ATOM 1490 O O . TYR A 1 192 ? 8.535 4.786 -18.962 1.00 91.38 192 TYR A O 1
ATOM 1498 N N . SER A 1 193 ? 10.767 4.948 -19.135 1.00 89.56 193 SER A N 1
ATOM 1499 C CA . SER A 1 193 ? 10.910 5.882 -18.014 1.00 89.56 193 SER A CA 1
ATOM 1500 C C . SER A 1 193 ? 10.142 7.182 -18.256 1.00 89.56 193 SER A C 1
ATOM 1502 O O . SER A 1 193 ? 9.511 7.705 -17.333 1.00 89.56 193 SER A O 1
ATOM 1504 N N . HIS A 1 194 ? 10.166 7.705 -19.486 1.00 92.88 194 HIS A N 1
ATOM 1505 C CA . HIS A 1 194 ? 9.408 8.905 -19.848 1.00 92.88 194 HIS A CA 1
ATOM 1506 C C . HIS A 1 194 ? 7.901 8.647 -19.750 1.00 92.88 194 HIS A C 1
ATOM 1508 O O . HIS A 1 194 ? 7.189 9.393 -19.074 1.00 92.88 194 HIS A O 1
ATOM 1514 N N . LEU A 1 195 ? 7.425 7.536 -20.315 1.00 94.19 195 LEU A N 1
ATOM 1515 C CA . LEU A 1 195 ? 6.018 7.141 -20.263 1.00 94.19 195 LEU A CA 1
ATOM 1516 C C . LEU A 1 195 ? 5.521 6.879 -18.833 1.00 94.19 195 LEU A C 1
ATOM 1518 O O . LEU A 1 195 ? 4.417 7.296 -18.487 1.00 94.19 195 LEU A O 1
ATOM 1522 N N . VAL A 1 196 ? 6.326 6.249 -17.969 1.00 90.44 196 VAL A N 1
ATOM 1523 C CA . VAL A 1 196 ? 5.999 6.065 -16.542 1.00 90.44 196 VAL A CA 1
ATOM 1524 C C . VAL A 1 196 ? 5.844 7.420 -15.850 1.00 90.44 196 VAL A C 1
ATOM 1526 O O . VAL A 1 196 ? 4.910 7.603 -15.065 1.00 90.44 196 VAL A O 1
ATOM 1529 N N . GLY A 1 197 ? 6.723 8.378 -16.160 1.00 92.06 197 GLY A N 1
ATOM 1530 C CA . GLY A 1 197 ? 6.643 9.746 -15.653 1.00 92.06 197 GLY A CA 1
ATOM 1531 C C . GLY A 1 197 ? 5.359 10.461 -16.078 1.00 92.06 197 GLY A C 1
ATOM 1532 O O . GLY A 1 197 ? 4.688 11.054 -15.231 1.00 92.06 197 GLY A O 1
ATOM 1533 N N . ILE A 1 198 ? 4.983 10.359 -17.357 1.00 94.69 198 ILE A N 1
ATOM 1534 C CA . ILE A 1 198 ? 3.724 10.916 -17.876 1.00 94.69 198 ILE A CA 1
ATOM 1535 C C . ILE A 1 198 ? 2.526 10.249 -17.189 1.00 94.69 198 ILE A C 1
ATOM 1537 O O . ILE A 1 198 ? 1.686 10.943 -16.617 1.00 94.69 198 ILE A O 1
ATOM 1541 N N . ARG A 1 199 ? 2.480 8.910 -17.146 1.00 93.00 199 ARG A N 1
ATOM 1542 C CA . ARG A 1 199 ? 1.389 8.157 -16.506 1.00 93.00 199 ARG A CA 1
ATOM 1543 C C . ARG A 1 199 ? 1.187 8.561 -15.053 1.00 93.00 199 ARG A C 1
ATOM 1545 O O . ARG A 1 199 ? 0.046 8.671 -14.611 1.00 93.00 199 ARG A O 1
ATOM 1552 N N . ARG A 1 200 ? 2.276 8.749 -14.300 1.00 90.25 200 ARG A N 1
ATOM 1553 C CA . ARG A 1 200 ? 2.211 9.172 -12.897 1.00 90.25 200 ARG A CA 1
ATOM 1554 C C . ARG A 1 200 ? 1.529 10.531 -12.776 1.00 90.25 200 ARG A C 1
ATOM 1556 O O . ARG A 1 200 ? 0.553 10.632 -12.047 1.00 90.25 200 ARG A O 1
ATOM 1563 N N . LYS A 1 201 ? 1.978 11.525 -13.547 1.00 91.44 201 LYS A N 1
ATOM 1564 C CA . LYS A 1 201 ? 1.386 12.871 -13.537 1.00 91.44 201 LYS A CA 1
ATOM 1565 C C . LYS A 1 201 ? -0.103 12.842 -13.899 1.00 91.44 201 LYS A C 1
ATOM 1567 O O . LYS A 1 201 ? -0.906 13.408 -13.170 1.00 91.44 201 LYS A O 1
ATOM 1572 N N . LEU A 1 202 ? -0.480 12.110 -14.950 1.00 91.56 202 LEU A N 1
ATOM 1573 C CA . LEU A 1 202 ? -1.885 11.942 -15.350 1.00 91.56 202 LEU A CA 1
ATOM 1574 C C . LEU A 1 202 ? -2.717 11.214 -14.280 1.00 91.56 202 LEU A C 1
ATOM 1576 O O . LEU A 1 202 ? -3.855 11.582 -14.002 1.00 91.56 202 LEU A O 1
ATOM 1580 N N . SER A 1 203 ? -2.153 10.190 -13.637 1.00 89.25 203 SER A N 1
ATOM 1581 C CA . SER A 1 203 ? -2.837 9.458 -12.564 1.00 89.25 203 SER A CA 1
ATOM 1582 C C . SER A 1 203 ? -3.061 10.332 -11.331 1.00 89.25 203 SER A C 1
ATOM 1584 O O . SER A 1 203 ? -4.140 10.269 -10.744 1.00 89.25 203 SER A O 1
ATOM 1586 N N . ASP A 1 204 ? -2.074 11.151 -10.964 1.00 87.50 204 ASP A N 1
ATOM 1587 C CA . ASP A 1 204 ? -2.175 12.110 -9.862 1.00 87.50 204 ASP A CA 1
ATOM 1588 C C . ASP A 1 204 ? -3.261 13.158 -10.183 1.00 87.50 204 ASP A C 1
ATOM 1590 O O . ASP A 1 204 ? -4.158 13.398 -9.374 1.00 87.50 204 ASP A O 1
ATOM 1594 N N . MET A 1 205 ? -3.269 13.693 -11.411 1.00 87.50 205 MET A N 1
ATOM 1595 C CA . MET A 1 205 ? -4.312 14.604 -11.906 1.00 87.50 205 MET A CA 1
ATOM 1596 C C . MET A 1 205 ? -5.718 14.001 -11.793 1.00 87.50 205 MET A C 1
ATOM 1598 O O . MET A 1 205 ? -6.638 14.679 -11.331 1.00 87.50 205 MET A O 1
ATOM 1602 N N . ARG A 1 206 ? -5.876 12.721 -12.151 1.00 85.88 206 ARG A N 1
ATOM 1603 C CA . ARG A 1 206 ? -7.147 11.992 -12.041 1.00 85.88 206 ARG A CA 1
ATOM 1604 C C . ARG A 1 206 ? -7.582 11.780 -10.592 1.00 85.88 206 ARG A C 1
ATOM 1606 O O . ARG A 1 206 ? -8.759 11.907 -10.284 1.00 85.88 206 ARG A O 1
ATOM 1613 N N . GLN A 1 207 ? -6.654 11.455 -9.692 1.00 83.81 207 GLN A N 1
ATOM 1614 C CA . GLN A 1 207 ? -6.980 11.216 -8.280 1.00 83.81 207 GLN A CA 1
ATOM 1615 C C . GLN A 1 207 ? -7.468 12.473 -7.564 1.00 83.81 207 GLN A C 1
ATOM 1617 O O . GLN A 1 207 ? -8.326 12.383 -6.687 1.00 83.81 207 GLN A O 1
ATOM 1622 N N . HIS A 1 208 ? -6.935 13.639 -7.926 1.00 77.88 208 HIS A N 1
ATOM 1623 C CA . HIS A 1 208 ? -7.290 14.885 -7.261 1.00 77.88 208 HIS A CA 1
ATOM 1624 C C . HIS A 1 208 ? -8.641 15.471 -7.709 1.00 77.88 208 HIS A C 1
ATOM 1626 O O . HIS A 1 208 ? -9.098 16.411 -7.064 1.00 77.88 208 HIS A O 1
ATOM 1632 N N . ASN A 1 209 ? -9.303 14.922 -8.744 1.00 64.00 209 ASN A N 1
ATOM 1633 C CA . ASN A 1 209 ? -10.608 15.382 -9.266 1.00 64.00 209 ASN A CA 1
ATOM 1634 C C . ASN A 1 209 ? -10.701 16.909 -9.488 1.00 64.00 209 ASN A C 1
ATOM 1636 O O . ASN A 1 209 ? -11.787 17.489 -9.491 1.00 64.00 209 ASN A O 1
ATOM 1640 N N . VAL A 1 210 ? -9.560 17.579 -9.655 1.00 66.50 210 VAL A N 1
ATOM 1641 C CA . VAL A 1 210 ? -9.515 18.996 -10.005 1.00 66.50 210 VAL A CA 1
ATOM 1642 C C . VAL A 1 210 ? -9.818 19.086 -11.494 1.00 66.50 210 VAL A C 1
ATOM 1644 O O . VAL A 1 210 ? -9.264 18.322 -12.280 1.00 66.50 210 VAL A O 1
ATOM 1647 N N . ARG A 1 211 ? -10.713 19.994 -11.889 1.00 67.56 211 ARG A N 1
ATOM 1648 C CA . ARG A 1 211 ? -10.922 20.310 -13.305 1.00 67.56 211 ARG A CA 1
ATOM 1649 C C . ARG A 1 211 ? -9.645 20.959 -13.827 1.00 67.56 211 ARG A C 1
ATOM 1651 O O . ARG A 1 211 ? -9.285 22.043 -13.377 1.00 67.56 211 ARG A O 1
ATOM 1658 N N . HIS A 1 212 ? -8.949 20.256 -14.711 1.00 70.44 212 HIS A N 1
ATOM 1659 C CA . HIS A 1 212 ? -7.723 20.745 -1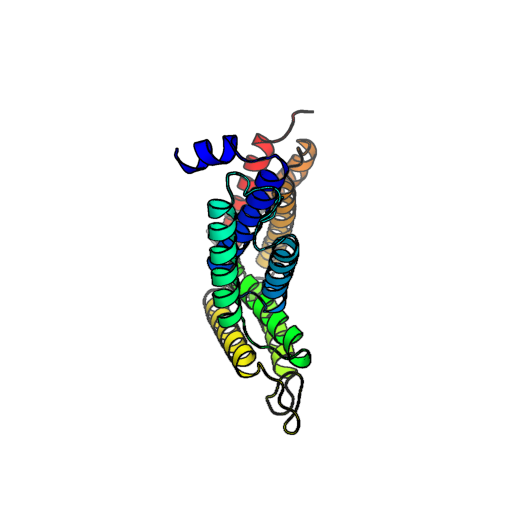5.340 1.00 70.44 212 HIS A CA 1
ATOM 1660 C C . HIS A 1 212 ? -8.080 21.561 -16.578 1.00 70.44 212 HIS A C 1
ATOM 1662 O O . HIS A 1 212 ? -9.084 21.276 -17.239 1.00 70.44 212 HIS A O 1
ATOM 1668 N N . ALA A 1 213 ? -7.268 22.569 -16.897 1.00 73.12 213 ALA A N 1
ATOM 1669 C CA . ALA A 1 213 ? -7.428 23.295 -18.148 1.00 73.12 213 ALA A CA 1
ATOM 1670 C C . ALA A 1 213 ? -7.089 22.363 -19.320 1.00 73.12 213 ALA A C 1
ATOM 1672 O O . ALA A 1 213 ? -6.137 21.581 -19.249 1.00 73.12 213 ALA A O 1
ATOM 1673 N N . SER A 1 214 ? -7.834 22.464 -20.426 1.00 76.06 214 SER A N 1
ATOM 1674 C CA . SER A 1 214 ? -7.557 21.668 -21.633 1.00 76.06 214 SER A CA 1
ATOM 1675 C C . SER A 1 214 ? -6.118 21.861 -22.145 1.00 76.06 214 SER A C 1
ATOM 1677 O O . SER A 1 214 ? -5.534 20.954 -22.740 1.00 76.06 214 SER A O 1
ATOM 1679 N N . GLU A 1 215 ? -5.526 23.026 -21.884 1.00 78.75 215 GLU A N 1
ATOM 1680 C CA . GLU A 1 215 ? -4.146 23.376 -22.234 1.00 78.75 215 GLU A CA 1
ATOM 1681 C C . GLU A 1 215 ? -3.115 22.542 -21.455 1.00 78.75 215 GLU A C 1
ATOM 1683 O O . GLU A 1 215 ? -2.140 22.070 -22.042 1.00 78.75 215 GLU A O 1
ATOM 1688 N N . ASP A 1 216 ? -3.362 22.268 -20.168 1.00 82.62 216 ASP A N 1
ATOM 1689 C CA . ASP A 1 216 ? -2.474 21.451 -19.331 1.00 82.62 216 ASP A CA 1
ATOM 1690 C C . ASP A 1 216 ? -2.425 19.997 -19.822 1.00 82.62 216 ASP A C 1
ATOM 1692 O O . ASP A 1 216 ? -1.369 19.358 -19.824 1.00 82.62 216 ASP A O 1
ATOM 1696 N N . LEU A 1 217 ? -3.566 19.472 -20.283 1.00 87.31 217 LEU A N 1
ATOM 1697 C CA . LEU A 1 217 ? -3.660 18.130 -20.864 1.00 87.31 217 LEU A CA 1
ATOM 1698 C C . LEU A 1 217 ? -3.008 18.061 -22.250 1.00 87.31 217 LEU A C 1
ATOM 1700 O O . LEU A 1 217 ? -2.367 17.058 -22.579 1.00 87.31 217 LEU A O 1
ATOM 1704 N N . HIS A 1 218 ? -3.098 19.137 -23.038 1.00 88.75 218 HIS A N 1
ATOM 1705 C CA . HIS A 1 218 ? -2.484 19.207 -24.364 1.00 88.75 218 HIS A CA 1
ATOM 1706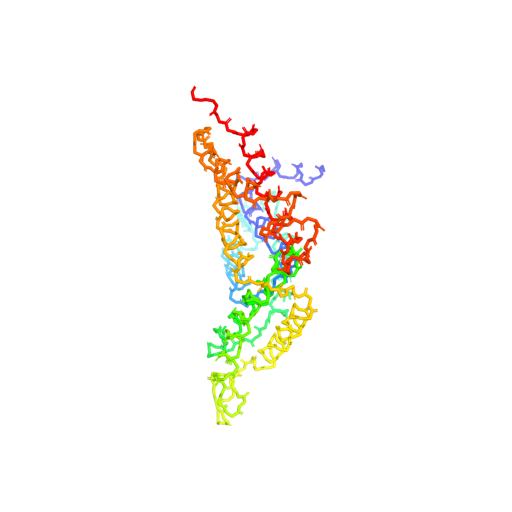 C C . HIS A 1 218 ? -0.958 19.035 -24.311 1.00 88.75 218 HIS A C 1
ATOM 1708 O O . HIS A 1 218 ? -0.381 18.369 -25.168 1.00 88.75 218 HIS A O 1
ATOM 1714 N N . VAL A 1 219 ? -0.297 19.536 -23.262 1.00 92.44 219 VAL A N 1
ATOM 1715 C CA . VAL A 1 219 ? 1.153 19.355 -23.064 1.00 92.44 219 VAL A CA 1
ATOM 1716 C C . VAL A 1 219 ? 1.546 17.876 -22.960 1.00 92.44 219 VAL A C 1
ATOM 1718 O O . VAL A 1 219 ? 2.624 17.487 -23.421 1.00 92.44 219 VAL A O 1
ATOM 1721 N N . TYR A 1 220 ? 0.696 17.035 -22.365 1.00 94.50 220 TYR A N 1
ATOM 1722 C CA . TYR A 1 220 ? 0.937 15.593 -22.307 1.00 94.50 220 TYR A CA 1
ATOM 1723 C C . TYR A 1 220 ? 0.618 14.915 -23.635 1.00 94.50 220 TYR A C 1
ATOM 1725 O O . TYR A 1 220 ? 1.400 14.067 -24.055 1.00 94.50 220 TYR A O 1
ATOM 1733 N N . GLN A 1 221 ? -0.452 15.325 -24.321 1.00 94.19 221 GLN A N 1
ATOM 1734 C CA . GLN A 1 221 ? -0.776 14.827 -25.660 1.00 94.19 221 GLN A CA 1
ATOM 1735 C C . GLN A 1 221 ? 0.397 15.044 -26.629 1.00 94.19 221 GLN A C 1
ATOM 1737 O O . GLN A 1 221 ? 0.877 14.088 -27.224 1.00 94.19 221 GLN A O 1
ATOM 1742 N N . VAL A 1 222 ? 0.949 16.261 -26.687 1.00 95.06 222 VAL A N 1
ATOM 1743 C CA . VAL A 1 222 ? 2.094 16.592 -27.555 1.00 95.06 222 VAL A CA 1
ATOM 1744 C C . VAL A 1 222 ? 3.335 15.757 -27.219 1.00 95.06 222 VAL A C 1
ATOM 1746 O O . VAL A 1 222 ? 4.059 15.332 -28.118 1.00 95.06 222 VAL A O 1
ATOM 1749 N N . GLN A 1 223 ? 3.600 15.497 -25.935 1.00 95.69 223 GLN A N 1
ATOM 1750 C CA . GLN A 1 223 ? 4.713 14.628 -25.534 1.00 95.69 223 GLN A CA 1
ATOM 1751 C C . GLN A 1 223 ? 4.500 13.176 -25.965 1.00 95.69 223 GLN A C 1
ATOM 1753 O O . GLN A 1 223 ? 5.453 12.530 -26.396 1.00 95.69 223 GLN A O 1
ATOM 1758 N N . LEU A 1 224 ? 3.278 12.658 -25.834 1.00 96.50 224 LEU A N 1
ATOM 1759 C CA . LEU A 1 224 ? 2.946 11.301 -26.262 1.00 96.50 224 LEU A CA 1
ATOM 1760 C C . LEU A 1 224 ? 3.044 11.175 -27.786 1.00 96.50 224 LEU A C 1
ATOM 1762 O O . LEU A 1 224 ? 3.681 10.236 -28.257 1.00 96.50 224 LEU A O 1
ATOM 1766 N N . ASP A 1 225 ? 2.533 12.158 -28.532 1.00 95.06 225 ASP A N 1
ATOM 1767 C CA . ASP A 1 225 ? 2.620 12.209 -29.995 1.00 95.06 225 ASP A CA 1
ATOM 1768 C C . ASP A 1 225 ? 4.084 12.246 -30.463 1.00 95.06 225 ASP A C 1
ATOM 1770 O O . ASP A 1 225 ? 4.455 11.579 -31.428 1.00 95.06 225 ASP A O 1
ATOM 1774 N N . ALA A 1 226 ? 4.944 12.993 -29.759 1.00 93.75 226 ALA A N 1
ATOM 1775 C CA . ALA A 1 226 ? 6.376 13.032 -30.043 1.00 93.75 226 ALA A CA 1
ATOM 1776 C C . ALA A 1 226 ? 7.043 11.664 -29.835 1.00 93.75 226 ALA A C 1
ATOM 1778 O O . ALA A 1 226 ? 7.821 11.238 -30.682 1.00 93.75 226 ALA A O 1
ATOM 1779 N N . ILE A 1 227 ? 6.702 10.955 -28.752 1.00 93.19 227 ILE A N 1
ATOM 1780 C CA . ILE A 1 227 ? 7.193 9.592 -28.503 1.00 93.19 227 ILE A CA 1
ATOM 1781 C C . ILE A 1 227 ? 6.684 8.629 -29.586 1.00 93.19 227 ILE A C 1
ATOM 1783 O O . ILE A 1 227 ? 7.440 7.789 -30.066 1.00 93.19 227 ILE A O 1
ATOM 1787 N N . ASP A 1 228 ? 5.410 8.722 -29.969 1.00 93.62 228 ASP A N 1
ATOM 1788 C CA . ASP A 1 228 ? 4.795 7.823 -30.954 1.00 93.62 228 ASP A CA 1
ATOM 1789 C C . ASP A 1 228 ? 5.365 8.034 -32.363 1.00 93.62 228 ASP A C 1
ATOM 1791 O O . ASP A 1 228 ? 5.551 7.076 -33.112 1.00 93.62 228 ASP A O 1
ATOM 1795 N N . LYS A 1 229 ? 5.722 9.278 -32.705 1.00 91.00 229 LYS A N 1
ATOM 1796 C CA . LYS A 1 229 ? 6.358 9.633 -33.980 1.00 91.00 229 LYS A CA 1
ATOM 1797 C C . LYS A 1 229 ? 7.719 8.964 -34.185 1.00 91.00 229 LYS A C 1
ATOM 1799 O O . LYS A 1 229 ? 8.109 8.744 -3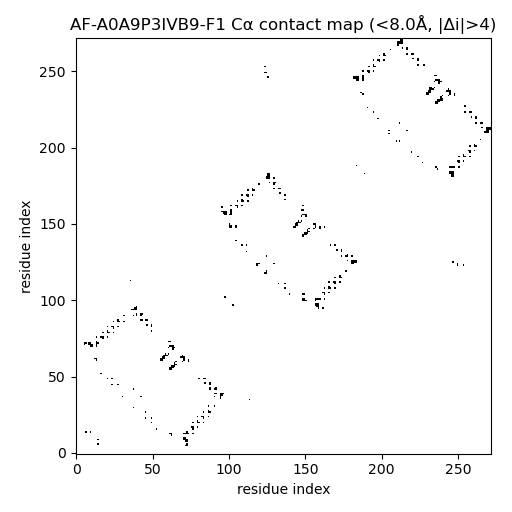5.329 1.00 91.00 229 LYS A O 1
ATOM 1804 N N . ASP A 1 230 ? 8.409 8.604 -33.107 1.00 86.50 230 ASP A N 1
ATOM 1805 C CA . ASP A 1 230 ? 9.685 7.882 -33.166 1.00 86.50 230 ASP A CA 1
ATOM 1806 C C . ASP A 1 230 ? 9.512 6.386 -33.511 1.00 86.50 230 ASP A C 1
ATOM 1808 O O . ASP A 1 230 ? 10.485 5.622 -33.511 1.00 86.50 230 ASP A O 1
ATOM 1812 N N . ARG A 1 231 ? 8.280 5.930 -33.787 1.00 89.19 231 ARG A N 1
ATOM 1813 C CA . ARG A 1 231 ? 8.017 4.580 -34.290 1.00 89.19 231 ARG A CA 1
ATOM 1814 C C . ARG A 1 231 ? 8.159 4.497 -35.802 1.00 89.19 231 ARG A C 1
ATOM 1816 O O . ARG A 1 231 ? 7.529 5.247 -36.542 1.00 89.19 231 ARG A O 1
ATOM 1823 N N . GLU A 1 232 ? 8.866 3.473 -36.259 1.00 85.44 232 GLU A N 1
ATOM 1824 C CA . GLU A 1 232 ? 8.886 3.053 -37.659 1.00 85.44 232 GLU A CA 1
ATOM 1825 C C . GLU A 1 232 ? 8.087 1.752 -37.784 1.00 85.44 232 GLU A C 1
ATOM 1827 O O . GLU A 1 232 ? 8.299 0.804 -37.030 1.00 85.44 232 GLU A O 1
ATOM 1832 N N . ASP A 1 233 ? 7.103 1.708 -38.685 1.00 82.44 233 ASP A N 1
ATOM 1833 C CA . ASP A 1 233 ? 6.193 0.561 -38.848 1.00 82.44 233 ASP A CA 1
ATOM 1834 C C . ASP A 1 233 ? 5.517 0.091 -37.534 1.00 82.44 233 ASP A C 1
ATOM 1836 O O . ASP A 1 233 ? 5.235 -1.093 -37.337 1.00 82.44 233 ASP A O 1
ATOM 1840 N N . GLY A 1 234 ? 5.276 1.017 -36.598 1.00 82.31 234 GLY A N 1
ATOM 1841 C CA . GLY A 1 234 ? 4.708 0.716 -35.278 1.00 82.31 234 GLY A CA 1
ATOM 1842 C C . GLY A 1 234 ? 5.705 0.143 -34.257 1.00 82.31 234 GLY A C 1
ATOM 1843 O O . GLY A 1 234 ? 5.300 -0.255 -33.161 1.00 82.31 234 GLY A O 1
ATOM 1844 N N . ILE A 1 235 ? 7.002 0.113 -34.575 1.00 85.19 235 ILE A N 1
ATOM 1845 C CA . ILE A 1 235 ? 8.073 -0.375 -33.702 1.00 85.19 235 ILE A CA 1
ATOM 1846 C C . ILE A 1 235 ? 8.938 0.801 -33.241 1.00 85.19 235 ILE A C 1
ATOM 1848 O O . ILE A 1 235 ? 9.341 1.642 -34.034 1.00 85.19 235 ILE A O 1
ATOM 1852 N N . PHE A 1 236 ? 9.241 0.881 -31.943 1.00 86.69 236 PHE A N 1
ATOM 1853 C CA . PHE A 1 236 ? 10.155 1.901 -31.440 1.00 86.69 236 PHE A CA 1
ATOM 1854 C C . PHE A 1 236 ? 11.589 1.484 -31.761 1.00 86.69 236 PHE A C 1
ATOM 1856 O O . PHE A 1 236 ? 11.994 0.369 -31.432 1.00 86.69 236 PHE A O 1
ATOM 1863 N N . GLY A 1 237 ? 12.380 2.390 -32.335 1.00 73.56 237 GLY A N 1
ATOM 1864 C CA . GLY A 1 237 ? 13.814 2.162 -32.533 1.00 73.56 237 GLY A CA 1
ATOM 1865 C C . GLY A 1 237 ? 14.185 1.108 -33.578 1.00 73.56 237 GLY A C 1
ATOM 1866 O O . GLY A 1 237 ? 15.289 0.569 -33.516 1.00 73.56 237 GLY A O 1
ATOM 1867 N N . GLY A 1 238 ? 13.286 0.800 -34.513 1.00 71.69 238 GLY A N 1
ATOM 1868 C CA . GLY A 1 238 ? 13.555 -0.078 -35.651 1.00 71.69 238 GLY A CA 1
ATOM 1869 C C . GLY A 1 238 ? 12.323 -0.266 -36.533 1.00 71.69 238 GLY A C 1
ATOM 1870 O O . GLY A 1 238 ? 11.244 0.186 -36.181 1.00 71.69 238 GLY A O 1
ATOM 1871 N N . SER A 1 239 ? 12.486 -0.981 -37.646 1.00 69.75 239 SER A N 1
ATOM 1872 C CA . SER A 1 239 ? 11.418 -1.344 -38.596 1.00 69.75 239 SER A CA 1
ATOM 1873 C C . SER A 1 239 ? 11.036 -2.826 -38.453 1.00 69.75 239 SER A C 1
ATOM 1875 O O . SER A 1 239 ? 11.798 -3.615 -37.885 1.00 69.75 239 SER A O 1
ATOM 1877 N N . LEU A 1 240 ? 9.899 -3.246 -39.028 1.00 64.56 240 LEU A N 1
ATOM 1878 C CA . LEU A 1 240 ? 9.467 -4.656 -39.128 1.00 64.56 240 LEU A CA 1
ATOM 1879 C C . LEU A 1 240 ? 10.517 -5.584 -39.770 1.00 64.56 240 LEU A C 1
ATOM 1881 O O . LEU A 1 240 ? 10.482 -6.797 -39.571 1.00 64.56 240 LEU A O 1
ATOM 1885 N N . SER A 1 241 ? 11.454 -5.016 -40.531 1.00 63.41 241 SER A N 1
ATOM 1886 C CA . SER A 1 241 ? 12.599 -5.717 -41.128 1.00 63.41 241 SER A CA 1
ATOM 1887 C C . SER A 1 241 ? 13.714 -6.065 -40.129 1.00 63.41 241 SER A C 1
ATOM 1889 O O . SER A 1 241 ? 14.608 -6.854 -40.442 1.00 63.41 241 SER A O 1
ATOM 1891 N N . THR A 1 242 ? 13.669 -5.503 -38.920 1.00 68.62 242 THR A N 1
ATOM 1892 C CA . THR A 1 242 ? 14.665 -5.683 -37.859 1.00 68.62 242 THR A CA 1
ATOM 1893 C C . THR A 1 242 ? 14.107 -6.495 -36.690 1.00 68.62 242 THR A C 1
ATOM 1895 O O . THR A 1 242 ? 12.897 -6.622 -36.501 1.00 68.62 242 THR A O 1
ATOM 1898 N N . LYS A 1 243 ? 14.995 -7.082 -35.878 1.00 78.25 243 LYS A N 1
ATOM 1899 C CA . LYS A 1 243 ? 14.593 -7.800 -34.662 1.00 78.25 243 LYS A CA 1
ATOM 1900 C C . LYS A 1 243 ? 13.912 -6.823 -33.696 1.00 78.25 243 LYS A C 1
ATOM 1902 O O . LYS A 1 243 ? 14.553 -5.880 -33.240 1.00 78.25 243 LYS A O 1
ATOM 1907 N N . VAL A 1 244 ? 12.654 -7.100 -33.343 1.00 81.81 244 VAL A N 1
ATOM 1908 C CA . VAL A 1 244 ? 11.864 -6.285 -32.404 1.00 81.81 244 VAL A CA 1
ATOM 1909 C C . VAL A 1 244 ? 12.627 -6.090 -31.083 1.00 81.81 244 VAL A C 1
ATOM 1911 O O . VAL A 1 244 ? 13.016 -7.086 -30.458 1.00 81.81 244 VAL A O 1
ATOM 1914 N N . PRO A 1 245 ? 12.838 -4.839 -30.632 1.00 84.88 245 PRO A N 1
ATOM 1915 C CA . PRO A 1 245 ? 13.508 -4.557 -29.369 1.00 84.88 245 PRO A CA 1
ATOM 1916 C C . PRO A 1 245 ? 12.816 -5.181 -28.150 1.00 84.88 245 PRO A C 1
ATOM 1918 O O . PRO A 1 245 ? 11.591 -5.164 -28.012 1.00 84.88 245 PRO A O 1
ATOM 1921 N N . ALA A 1 246 ? 13.615 -5.699 -27.214 1.00 83.75 246 ALA A N 1
ATOM 1922 C CA . ALA A 1 246 ? 13.108 -6.187 -25.936 1.00 83.75 246 ALA A CA 1
ATOM 1923 C C . ALA A 1 246 ? 12.503 -5.020 -25.131 1.00 83.75 246 ALA A C 1
ATOM 1925 O O . ALA A 1 246 ? 13.137 -3.973 -24.982 1.00 83.75 246 ALA A O 1
ATOM 1926 N N . GLY A 1 247 ? 11.264 -5.186 -24.658 1.00 86.44 247 GLY A N 1
ATOM 1927 C CA . GLY A 1 247 ? 10.484 -4.122 -24.015 1.00 86.44 247 GLY A CA 1
ATOM 1928 C C . GLY A 1 247 ? 9.487 -3.393 -24.922 1.00 86.44 247 GLY A C 1
ATOM 1929 O O . GLY A 1 247 ? 8.724 -2.564 -24.424 1.00 86.44 247 GLY A O 1
ATOM 1930 N N . GLN A 1 248 ? 9.429 -3.724 -26.218 1.00 89.19 248 GLN A N 1
ATOM 1931 C CA . GLN A 1 248 ? 8.539 -3.058 -27.177 1.00 89.19 248 GLN A CA 1
ATOM 1932 C C . GLN A 1 248 ? 7.059 -3.129 -26.777 1.00 89.19 248 GLN A C 1
ATOM 1934 O O . GLN A 1 248 ? 6.362 -2.112 -26.757 1.00 89.19 248 GLN A O 1
ATOM 1939 N N . ALA A 1 249 ? 6.576 -4.326 -26.432 1.00 87.81 249 ALA A N 1
ATOM 1940 C CA . ALA A 1 249 ? 5.182 -4.539 -26.044 1.00 87.81 249 ALA A CA 1
ATOM 1941 C C . ALA A 1 249 ? 4.816 -3.763 -24.769 1.00 87.81 249 ALA A C 1
ATOM 1943 O O . ALA A 1 249 ? 3.721 -3.206 -24.675 1.00 87.81 249 ALA A O 1
ATOM 1944 N N . LEU A 1 250 ? 5.750 -3.676 -23.816 1.00 89.19 250 LEU A N 1
ATOM 1945 C CA . LEU A 1 250 ? 5.568 -2.936 -22.571 1.00 89.19 250 LEU A CA 1
ATOM 1946 C C . LEU A 1 250 ? 5.450 -1.430 -22.841 1.00 89.19 250 LEU A C 1
ATOM 1948 O O . LEU A 1 250 ? 4.478 -0.816 -22.407 1.00 89.19 250 LEU A O 1
ATOM 1952 N N . CYS A 1 251 ? 6.376 -0.853 -23.614 1.00 91.75 251 CYS A N 1
ATOM 1953 C CA . CYS A 1 251 ? 6.325 0.565 -23.989 1.00 91.75 251 CYS A CA 1
ATOM 1954 C C . CYS A 1 251 ? 5.068 0.884 -24.806 1.00 91.75 251 CYS A C 1
ATOM 1956 O O . CYS A 1 251 ? 4.442 1.920 -24.604 1.00 91.75 251 CYS A O 1
ATOM 1958 N N . SER A 1 252 ? 4.661 -0.022 -25.698 1.00 91.56 252 SER A N 1
ATOM 1959 C CA . SER A 1 252 ? 3.475 0.181 -26.534 1.00 91.56 252 SER A CA 1
ATOM 1960 C C . SER A 1 252 ? 2.181 0.150 -25.733 1.00 91.56 252 SER A C 1
ATOM 1962 O O . SER A 1 252 ? 1.335 1.026 -25.899 1.00 91.56 252 SER A O 1
ATOM 1964 N N . THR A 1 253 ? 2.069 -0.803 -24.807 1.00 91.75 253 THR A N 1
ATOM 1965 C CA . THR A 1 253 ? 0.943 -0.882 -23.869 1.00 91.75 253 THR A CA 1
ATOM 1966 C C . THR A 1 253 ? 0.892 0.353 -22.977 1.00 91.75 253 THR A C 1
ATOM 1968 O O . THR A 1 253 ? -0.178 0.916 -22.762 1.00 91.75 253 THR A O 1
ATOM 1971 N N . LEU A 1 254 ? 2.044 0.798 -22.471 1.00 92.12 254 LEU A N 1
ATOM 1972 C CA . LEU A 1 254 ? 2.119 1.955 -21.589 1.00 92.12 254 LEU A CA 1
ATOM 1973 C C . LEU A 1 254 ? 1.767 3.261 -22.314 1.00 92.12 254 LEU A C 1
ATOM 1975 O O . LEU A 1 254 ? 1.031 4.068 -21.757 1.00 92.12 254 LEU A O 1
ATOM 1979 N N . LEU A 1 255 ? 2.219 3.445 -23.560 1.00 95.19 255 LEU A N 1
ATOM 1980 C CA . LEU A 1 255 ? 1.824 4.588 -24.387 1.00 95.19 255 LEU A CA 1
ATOM 1981 C C . LEU A 1 255 ? 0.301 4.624 -24.580 1.00 95.19 255 LEU A C 1
ATOM 1983 O O . LEU A 1 255 ? -0.321 5.653 -24.335 1.00 95.19 255 LEU A O 1
ATOM 1987 N N . ALA A 1 256 ? -0.306 3.489 -24.941 1.00 94.00 256 ALA A N 1
ATOM 1988 C CA . ALA A 1 256 ? -1.756 3.391 -25.103 1.00 94.00 256 ALA A CA 1
ATOM 1989 C C . ALA A 1 256 ? -2.512 3.701 -23.798 1.00 94.00 256 ALA A C 1
ATOM 1991 O O . ALA A 1 256 ? -3.525 4.396 -23.817 1.00 94.00 256 ALA A O 1
ATOM 1992 N N . GLN A 1 257 ? -2.004 3.239 -22.648 1.00 93.38 257 GLN A N 1
ATOM 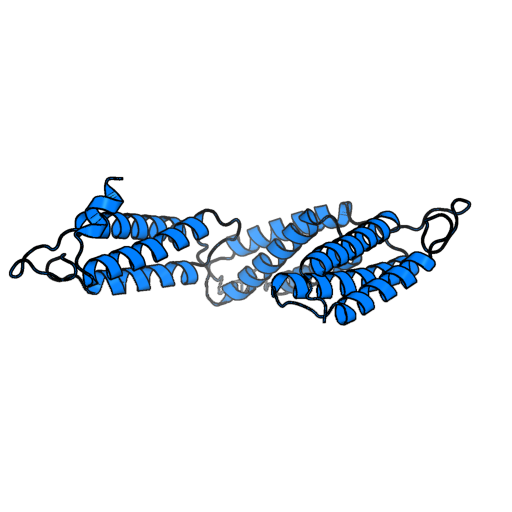1993 C CA . GLN A 1 257 ? -2.561 3.590 -21.337 1.00 93.38 257 GLN A CA 1
ATOM 1994 C C . GLN A 1 257 ? -2.478 5.095 -21.054 1.00 93.38 257 GLN A C 1
ATOM 1996 O O . GLN A 1 257 ? -3.417 5.650 -20.489 1.00 93.38 257 GLN A O 1
ATOM 2001 N N . CYS A 1 258 ? -1.380 5.756 -21.428 1.00 95.50 258 CYS A N 1
ATOM 2002 C CA . CYS A 1 258 ? -1.237 7.200 -21.264 1.00 95.50 258 CYS A CA 1
ATOM 2003 C C . CYS A 1 258 ? -2.231 7.975 -22.135 1.00 95.50 258 CYS A C 1
ATOM 2005 O O . CYS A 1 258 ? -2.892 8.860 -21.605 1.00 95.50 258 CYS A O 1
ATOM 2007 N N . TYR A 1 259 ? -2.393 7.620 -23.416 1.00 96.12 259 TYR A N 1
ATOM 2008 C CA . TYR A 1 259 ? -3.406 8.254 -24.273 1.00 96.12 259 TYR A CA 1
ATOM 2009 C C . TYR A 1 259 ? -4.814 8.078 -23.713 1.00 96.12 259 TYR A C 1
ATOM 2011 O O . TYR A 1 259 ? -5.551 9.051 -23.601 1.00 96.12 259 TYR A O 1
ATOM 2019 N N . LYS A 1 260 ? -5.154 6.864 -23.264 1.00 94.19 260 LYS A N 1
ATOM 2020 C CA . LYS A 1 260 ? -6.452 6.605 -22.636 1.00 94.19 260 LYS A CA 1
ATOM 2021 C C . LYS A 1 260 ? -6.681 7.480 -21.398 1.00 94.19 260 LYS A C 1
ATOM 2023 O O . LYS A 1 260 ? -7.774 7.989 -21.201 1.00 94.19 260 LYS A O 1
ATOM 2028 N N . LEU A 1 261 ? -5.659 7.671 -20.559 1.00 92.44 261 LEU A N 1
ATOM 2029 C CA . LEU A 1 261 ? -5.761 8.561 -19.397 1.00 92.44 261 LEU A CA 1
ATOM 2030 C C . LEU A 1 261 ? -5.964 10.026 -19.797 1.00 92.44 261 LEU A C 1
ATOM 2032 O O . LEU A 1 261 ? -6.684 10.734 -19.101 1.00 92.44 261 LEU A O 1
ATOM 2036 N N . VAL A 1 262 ? -5.323 10.486 -20.876 1.00 93.25 262 VAL A N 1
ATOM 2037 C CA . VAL A 1 262 ? -5.537 11.843 -21.401 1.00 93.25 262 VAL A CA 1
ATOM 2038 C C . VAL A 1 262 ? -6.979 12.003 -21.878 1.00 93.25 262 VAL A C 1
ATOM 2040 O O . VAL A 1 262 ? -7.624 12.961 -21.470 1.00 93.25 262 VAL A O 1
ATOM 2043 N N . GLU A 1 263 ? -7.495 11.052 -22.657 1.00 92.00 263 GLU A N 1
ATOM 2044 C CA . GLU A 1 263 ? -8.881 11.044 -23.146 1.00 92.00 263 GLU A CA 1
ATOM 2045 C C . GLU A 1 263 ? -9.890 11.058 -21.983 1.00 92.00 263 GLU A C 1
ATOM 2047 O O . GLU A 1 263 ? -10.729 11.953 -21.908 1.00 92.00 263 GLU A O 1
ATOM 2052 N N . GLU A 1 264 ? -9.734 10.152 -21.005 1.00 90.62 264 GLU A N 1
ATOM 2053 C CA . GLU A 1 264 ? -10.564 10.103 -19.786 1.00 90.62 264 GLU A CA 1
ATOM 2054 C C . GLU A 1 264 ? -10.562 11.450 -19.032 1.00 90.62 264 GLU A C 1
ATOM 2056 O O . GLU A 1 264 ? -11.586 11.882 -18.504 1.00 90.62 264 GLU A O 1
ATOM 2061 N N . LEU A 1 265 ? -9.410 12.125 -18.955 1.00 89.75 265 LEU A N 1
ATOM 2062 C CA . LEU A 1 265 ? -9.294 13.422 -18.286 1.00 89.75 265 LEU A CA 1
ATOM 2063 C C . LEU A 1 265 ? -9.909 14.558 -19.110 1.00 89.75 265 LEU A C 1
ATOM 2065 O O . LEU A 1 265 ? -10.529 15.444 -18.522 1.00 89.75 265 LEU A O 1
ATOM 2069 N N . GLN A 1 266 ? -9.773 14.529 -20.437 1.00 87.81 266 GLN A N 1
ATOM 2070 C CA . GLN A 1 266 ? -10.352 15.519 -21.348 1.00 87.81 266 GLN A CA 1
ATOM 2071 C C . GLN A 1 266 ? -11.880 15.508 -21.309 1.00 87.81 266 GLN A C 1
ATOM 2073 O O . GLN A 1 266 ? -12.480 16.576 -21.271 1.00 87.81 266 GLN A O 1
ATOM 2078 N N . GLU A 1 267 ? -12.513 14.335 -21.214 1.00 85.50 267 GLU A N 1
ATOM 2079 C CA . GLU A 1 267 ? -13.973 14.223 -21.045 1.00 85.50 267 GLU A CA 1
ATOM 2080 C C . GLU A 1 267 ? -14.489 14.941 -19.785 1.00 85.50 267 GLU A C 1
ATOM 2082 O O . GLU A 1 267 ? -15.647 15.354 -19.716 1.00 85.50 267 GLU A O 1
ATOM 2087 N N . THR A 1 268 ? -13.629 15.096 -18.777 1.00 82.62 268 THR A N 1
ATOM 2088 C CA . THR A 1 268 ? -13.951 15.757 -17.503 1.00 82.62 268 THR A CA 1
ATOM 2089 C C . THR A 1 268 ? -13.390 17.176 -17.383 1.00 82.62 268 THR A C 1
ATOM 2091 O O . THR A 1 268 ? -13.648 17.856 -16.382 1.00 82.62 268 THR A O 1
ATOM 2094 N N . ALA A 1 269 ? -12.620 17.623 -18.378 1.00 76.88 269 ALA A N 1
ATOM 2095 C CA . ALA A 1 269 ? -11.993 18.934 -18.394 1.00 76.88 269 ALA A CA 1
ATOM 2096 C C . ALA A 1 269 ? -13.031 20.035 -18.650 1.00 76.88 269 ALA A C 1
ATOM 2098 O O . ALA A 1 269 ? -14.104 19.810 -19.207 1.00 76.88 269 ALA A O 1
ATOM 2099 N N . THR A 1 270 ? -12.718 21.249 -18.210 1.00 66.31 270 THR A N 1
ATOM 2100 C CA . THR A 1 270 ? -13.501 22.436 -18.565 1.00 66.31 270 THR A CA 1
ATOM 2101 C C . THR A 1 270 ? -12.893 23.104 -19.781 1.00 66.31 270 THR A C 1
ATOM 2103 O O . THR A 1 270 ? -11.707 23.440 -19.753 1.00 66.31 270 THR A O 1
ATOM 2106 N N . ASP A 1 271 ? -13.718 23.343 -20.800 1.00 59.75 271 ASP A N 1
ATOM 2107 C CA . ASP A 1 271 ? -13.411 24.334 -21.827 1.00 59.75 271 ASP A CA 1
ATOM 2108 C C . ASP A 1 271 ? -13.238 25.694 -21.134 1.00 59.75 271 ASP A C 1
ATOM 2110 O O . ASP A 1 271 ? -14.035 26.049 -20.257 1.00 59.75 271 ASP A O 1
ATOM 2114 N N . ALA A 1 272 ? -12.143 26.383 -21.458 1.00 48.41 272 ALA A N 1
ATOM 2115 C CA . ALA A 1 272 ? -11.788 27.678 -20.881 1.00 48.41 272 ALA A CA 1
ATOM 2116 C C . ALA A 1 272 ? -12.848 28.757 -21.160 1.00 48.41 272 ALA A C 1
ATOM 2118 O O . ALA A 1 272 ? -13.403 28.773 -22.284 1.00 48.41 272 ALA A O 1
#

Sequence (272 aa):
MAAVAEQNKMTEEVLSIYTNLVGIRDKLKAMKEAPKQHSQEEVHHFQQMLDAIDSRRKDGIFAGSLKSGVPEGQALCLDVLDESYDLVSELMAAAPELSPEIRQTYTMLAGIKNKLIRLKASRSYALDDVHHYQLMVDAIDAGRKDGIFGGDVNHIPSGQAQCANILFQVYELLRQLLNSAPEMNPQMRGIYSHLVGIRRKLSDMRQHNVRHASEDLHVYQVQLDAIDKDREDGIFGGSLSTKVPAGQALCSTLLAQCYKLVEELQETATDA

pLDDT: mean 88.9, std 9.06, range [47.62, 98.31]